Protein 4K00 (pdb70)

B-factor: mean 28.39, std 11.05, range [13.43, 82.49]

Organism: Synechocystis sp. (strain ATCC 27184 / PCC 6803 / Kazusa) (NCBI:txid1111708)

Solvent-accessible surface area: 13313 Å² total; per-residue (Å²): 15,95,52,76,39,104,21,68,2,130,138,92,4,25,50,72,51,45,36,7,45,15,6,45,5,0,39,0,0,18,32,0,2,71,31,3,4,76,56,55,169,25,36,46,104,94,28,60,81,106,36,81,79,23,20,36,16,39,44,0,21,0,30,28,103,18,33,0,90,69,48,35,87,0,44,0,60,4,64,5,70,63,48,36,63,46,74,0,16,0,57,3,94,0,14,29,22,146,80,75,90,68,0,0,137,4,70,0,33,2,10,0,11,22,56,125,104,103,149,141,10,96,5,31,139,81,9,55,92,8,10,73,29,165,133,113,186,104,46,66,42,138,24,80,2,123,135,96,4,25,50,65,55,43,35,8,42,14,6,45,5,0,38,0,0,16,33,0,2,72,36,5,2,75,61,60,169,27,38,39,111,94,31,64,85,100,34,84,94,22,18,33,19,26,26,0,20,3,58,28,101,20,32,0,93,67,39,37,145,2,43,0,40,0,16,1,46,62,64,53,56,58,80,0,13,0,39,5,72,0,14,23,39,129,80,74,87,51,0,0,117,8,59,0,33,1,13,2,11,22,51,124,107,103,148,153,10,89,3,45,107,77,7,43,67,3,8,99,99,20,118,64,158

Radius of gyration: 19.43 Å; Cα contacts (8 Å, |Δi|>4): 587; chains: 2; bounding box: 46×53×42 Å

CATH classification: 3.10.129.10

Structure (mmCIF, N/CA/C/O backbone):
data_4K00
#
_entry.id   4K00
#
_cell.length_a   54.496
_cell.length_b   54.496
_cell.length_c   191.093
_cell.angle_alpha   90.00
_cell.angle_beta   90.00
_cell.angle_gamma   90.00
#
_symmetry.space_group_name_H-M   'P 41 21 2'
#
loop_
_entity.id
_entity.type
_entity.pdbx_description
1 polymer '1,4-dihydroxy-2-naphthoyl-CoA hydrolase'
2 non-polymer 1,2-ETHANEDIOL
3 water water
#
loop_
_atom_site.group_PDB
_atom_site.id
_atom_site.type_symbol
_atom_site.label_atom_id
_atom_site.label_alt_id
_atom_site.label_comp_id
_atom_site.label_asym_id
_atom_site.label_entity_id
_atom_site.label_seq_id
_atom_site.pdbx_PDB_ins_code
_atom_site.Cartn_x
_atom_site.Cartn_y
_atom_site.Cartn_z
_atom_site.occupancy
_atom_site.B_iso_or_equiv
_atom_site.auth_seq_id
_atom_site.auth_comp_id
_atom_site.auth_asym_id
_atom_site.auth_atom_id
_atom_site.pdbx_PDB_model_num
ATOM 1 N N . GLY A 1 5 ? 20.292 -41.739 27.085 1.00 31.62 2 GLY A N 1
ATOM 2 C CA . GLY A 1 5 ? 21.323 -42.082 26.065 1.00 32.26 2 GLY A CA 1
ATOM 3 C C . GLY A 1 5 ? 22.323 -40.956 25.872 1.00 35.94 2 GLY A C 1
ATOM 4 O O . GLY A 1 5 ? 21.984 -39.774 25.981 1.00 28.68 2 GLY A O 1
ATOM 5 N N . THR A 1 6 ? 23.567 -41.325 25.589 1.00 33.37 3 THR A N 1
ATOM 6 C CA . THR A 1 6 ? 24.574 -40.348 25.180 1.00 32.47 3 THR A CA 1
ATOM 7 C C . THR A 1 6 ? 25.441 -40.936 24.080 1.00 33.68 3 THR A C 1
ATOM 8 O O . THR A 1 6 ? 25.539 -42.152 23.933 1.00 32.32 3 THR A O 1
ATOM 12 N N . PHE A 1 7 ? 26.072 -40.062 23.307 1.00 27.92 4 PHE A N 1
ATOM 13 C CA . PHE A 1 7 ? 26.918 -40.495 22.223 1.00 25.99 4 PHE A CA 1
ATOM 14 C C . PHE A 1 7 ? 27.890 -39.391 21.826 1.00 23.19 4 PHE A C 1
ATOM 15 O O . PHE A 1 7 ? 27.550 -38.216 21.866 1.00 21.24 4 PHE A O 1
ATOM 23 N N . THR A 1 8 ? 29.101 -39.773 21.441 1.00 24.92 5 THR A N 1
ATOM 24 C CA . THR A 1 8 ? 30.020 -38.832 20.808 1.00 24.89 5 THR A CA 1
ATOM 25 C C . THR A 1 8 ? 30.316 -39.257 19.382 1.00 21.90 5 THR A C 1
ATOM 26 O O . THR A 1 8 ? 30.832 -40.341 19.152 1.00 19.92 5 THR A O 1
ATOM 30 N N . TYR A 1 9 ? 29.983 -38.381 18.447 1.00 20.76 6 TYR A N 1
ATOM 31 C CA . TYR A 1 9 ? 30.135 -38.643 17.025 1.00 20.32 6 TYR A CA 1
ATOM 32 C C . TYR A 1 9 ? 31.250 -37.782 16.468 1.00 21.55 6 TYR A C 1
ATOM 33 O O . TYR A 1 9 ? 31.236 -36.549 16.596 1.00 19.05 6 TYR A O 1
ATOM 42 N N . GLU A 1 10 ? 32.237 -38.440 15.875 1.00 21.42 7 GLU A N 1
ATOM 43 C CA . GLU A 1 10 ? 33.358 -37.741 15.289 1.00 22.07 7 GLU A CA 1
ATOM 44 C C . GLU A 1 10 ? 33.087 -37.462 13.803 1.00 23.29 7 GLU A C 1
ATOM 45 O O . GLU A 1 10 ? 32.661 -38.345 13.056 1.00 20.73 7 GLU A O 1
ATOM 51 N N . ARG A 1 11 ? 33.327 -36.230 13.384 1.00 18.98 8 ARG A N 1
ATOM 52 C CA . ARG A 1 11 ? 32.943 -35.799 12.035 1.00 18.35 8 ARG A CA 1
ATOM 53 C C . ARG A 1 11 ? 34.010 -34.876 11.455 1.00 20.44 8 ARG A C 1
ATOM 54 O O . ARG A 1 11 ? 34.279 -33.799 11.990 1.00 21.74 8 ARG A O 1
ATOM 62 N N . GLN A 1 12 ? 34.611 -35.325 10.360 1.00 21.81 9 GLN A N 1
ATOM 63 C CA . GLN A 1 12 ? 35.451 -34.490 9.509 1.00 24.44 9 GLN A CA 1
ATOM 64 C C . GLN A 1 12 ? 34.627 -33.539 8.650 1.00 22.04 9 GLN A C 1
ATOM 65 O O . GLN A 1 12 ? 33.600 -33.928 8.087 1.00 20.76 9 GLN A O 1
ATOM 71 N N . VAL A 1 13 ? 35.081 -32.290 8.538 1.00 18.84 10 VAL A N 1
ATOM 72 C CA . VAL A 1 13 ? 34.450 -31.335 7.650 1.00 19.00 10 VAL A CA 1
ATOM 73 C C . VAL A 1 13 ? 34.974 -31.556 6.235 1.00 20.23 10 VAL A C 1
ATOM 74 O O . VAL A 1 13 ? 36.182 -31.532 5.996 1.00 20.77 10 VAL A O 1
ATOM 78 N N . TYR A 1 14 ? 34.064 -31.811 5.300 1.00 21.14 11 TYR A N 1
ATOM 79 C CA . TYR A 1 14 ? 34.457 -32.034 3.907 1.00 19.26 11 TYR A CA 1
ATOM 80 C C . TYR A 1 14 ? 34.191 -30.781 3.110 1.00 16.91 11 TYR A C 1
ATOM 81 O O . TYR A 1 14 ? 33.487 -29.897 3.573 1.00 18.01 11 TYR A O 1
ATOM 90 N N . LEU A 1 15 ? 34.747 -30.708 1.903 1.00 17.92 12 LEU A N 1
ATOM 91 C CA . LEU A 1 15 ? 34.593 -29.512 1.090 1.00 18.94 12 LEU A CA 1
ATOM 92 C C . LEU A 1 15 ? 33.107 -29.180 0.923 1.00 17.81 12 LEU A C 1
ATOM 93 O O . LEU A 1 15 ? 32.701 -28.017 1.045 1.00 17.56 12 LEU A O 1
ATOM 98 N N . ALA A 1 16 ? 32.301 -30.205 0.679 1.00 18.31 13 ALA A N 1
ATOM 99 C CA . ALA A 1 16 ? 30.861 -30.010 0.434 1.00 19.56 13 ALA A CA 1
ATOM 100 C C . ALA A 1 16 ? 30.134 -29.373 1.621 1.00 18.69 13 ALA A C 1
ATOM 101 O O . ALA A 1 16 ? 29.079 -28.768 1.440 1.00 22.35 13 ALA A O 1
ATOM 103 N N . ASP A 1 17 ? 30.669 -29.531 2.834 1.00 17.87 14 ASP A N 1
ATOM 104 C CA . ASP A 1 17 ? 30.047 -28.961 4.027 1.00 17.84 14 ASP A CA 1
ATOM 105 C C . ASP A 1 17 ? 30.204 -27.444 4.080 1.00 17.08 14 ASP A C 1
ATOM 106 O O . ASP A 1 17 ? 29.487 -26.752 4.830 1.00 16.76 14 ASP A O 1
ATOM 111 N N . THR A 1 18 ? 31.147 -26.930 3.302 1.00 16.28 15 THR A N 1
ATOM 112 C CA . THR A 1 18 ? 31.488 -25.514 3.367 1.00 17.29 15 THR A CA 1
ATOM 113 C C . THR A 1 18 ? 30.783 -24.712 2.277 1.00 18.53 15 THR A C 1
ATOM 114 O O . THR A 1 18 ? 30.255 -25.277 1.337 1.00 18.08 15 THR A O 1
ATOM 118 N N . ASP A 1 19 ? 30.791 -23.390 2.410 1.00 17.35 16 ASP A N 1
ATOM 119 C CA . ASP A 1 19 ? 30.164 -22.524 1.428 1.00 18.65 16 ASP A CA 1
ATOM 120 C C . ASP A 1 19 ? 31.106 -21.421 0.968 1.00 18.38 16 ASP A C 1
ATOM 121 O O . ASP A 1 19 ? 32.257 -21.346 1.410 1.00 20.18 16 ASP A O 1
ATOM 126 N N . GLY A 1 20 ? 30.605 -20.556 0.092 1.00 19.85 17 GLY A N 1
ATOM 127 C CA . GLY A 1 20 ? 31.430 -19.557 -0.568 1.00 22.53 17 GLY A CA 1
ATOM 128 C C . GLY A 1 20 ? 31.958 -18.483 0.359 1.00 23.21 17 GLY A C 1
ATOM 129 O O . GLY A 1 20 ? 32.765 -17.653 -0.044 1.00 25.97 17 GLY A O 1
ATOM 130 N N . ALA A 1 21 ? 31.529 -18.499 1.608 1.00 21.69 18 ALA A N 1
ATOM 131 C CA . ALA A 1 21 ? 32.066 -17.554 2.582 1.0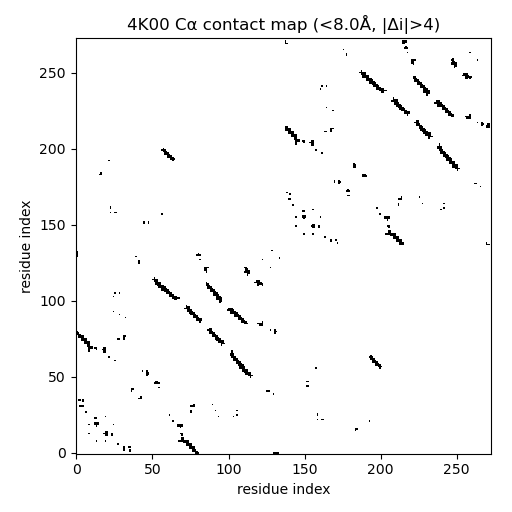0 23.72 18 ALA A CA 1
ATOM 132 C C . ALA A 1 21 ? 33.320 -18.132 3.218 1.00 25.16 18 ALA A C 1
ATOM 133 O O . ALA A 1 21 ? 33.999 -17.459 3.998 1.00 26.90 18 ALA A O 1
ATOM 135 N N . GLY A 1 22 ? 33.609 -19.386 2.894 1.00 23.22 19 GLY A N 1
ATOM 136 C CA . GLY A 1 22 ? 34.820 -20.047 3.361 1.00 23.49 19 GLY A CA 1
ATOM 137 C C . GLY A 1 22 ? 34.642 -20.864 4.639 1.00 23.61 19 GLY A C 1
ATOM 138 O O . GLY A 1 22 ? 35.622 -21.347 5.197 1.00 22.61 19 GLY A O 1
ATOM 139 N N . VAL A 1 23 ? 33.402 -21.025 5.096 1.00 20.04 20 VAL A N 1
ATOM 140 C CA . VAL A 1 23 ? 33.117 -21.706 6.366 1.00 21.77 20 VAL A CA 1
ATOM 141 C C . VAL A 1 23 ? 32.014 -22.758 6.185 1.00 22.57 20 VAL A C 1
ATOM 142 O O . VAL A 1 23 ? 31.369 -22.820 5.136 1.00 20.24 20 VAL A O 1
ATOM 146 N N . VAL A 1 24 ? 31.804 -23.584 7.203 1.00 20.39 21 VAL A N 1
ATOM 147 C CA . VAL A 1 24 ? 30.701 -24.561 7.178 1.00 20.98 21 VAL A CA 1
ATOM 148 C C . VAL A 1 24 ? 29.347 -23.844 7.091 1.00 16.91 21 VAL A C 1
ATOM 149 O O . VAL A 1 24 ? 29.060 -22.934 7.866 1.00 17.29 21 VAL A O 1
ATOM 153 N N . TYR A 1 25 ? 28.547 -24.239 6.103 1.00 16.03 22 TYR A N 1
ATOM 154 C CA . TYR A 1 25 ? 27.193 -23.712 5.894 1.00 17.70 22 TYR A CA 1
ATOM 155 C C . TYR A 1 25 ? 26.282 -24.115 7.054 1.00 17.50 22 TYR A C 1
ATOM 156 O O . TYR A 1 25 ? 26.363 -25.242 7.549 1.00 17.98 22 TYR A O 1
ATOM 165 N N . PHE A 1 26 ? 25.417 -23.193 7.479 1.00 19.18 23 PHE A N 1
ATOM 166 C CA . PHE A 1 26 ? 24.693 -23.345 8.740 1.00 20.14 23 PHE A CA 1
ATOM 167 C C . PHE A 1 26 ? 23.972 -24.690 8.789 1.00 16.58 23 PHE A C 1
ATOM 168 O O . PHE A 1 26 ? 23.998 -25.380 9.796 1.00 16.50 23 PHE A O 1
ATOM 176 N N . ASN A 1 27 ? 23.361 -25.064 7.671 1.00 16.00 24 ASN A N 1
ATOM 177 C CA . ASN A 1 27 ? 22.475 -26.218 7.593 1.00 18.15 24 ASN A CA 1
ATOM 178 C C . ASN A 1 27 ? 23.250 -27.518 7.685 1.00 19.03 24 ASN A C 1
ATOM 179 O O . ASN A 1 27 ? 22.706 -28.555 8.073 1.00 18.87 24 ASN A O 1
ATOM 184 N N . GLN A 1 28 ? 24.523 -27.467 7.306 1.00 17.01 25 GLN A N 1
ATOM 185 C CA . GLN A 1 28 ? 25.385 -28.646 7.410 1.00 16.80 25 GLN A CA 1
ATOM 186 C C . GLN A 1 28 ? 25.697 -29.040 8.862 1.00 16.00 25 GLN A C 1
ATOM 187 O O . GLN A 1 28 ? 25.831 -30.224 9.154 1.00 15.51 25 GLN A O 1
ATOM 193 N N . PHE A 1 29 ? 25.776 -28.077 9.776 1.00 17.42 26 PHE A N 1
ATOM 194 C CA . PHE A 1 29 ? 25.877 -28.406 11.190 1.00 17.47 26 PHE A CA 1
ATOM 195 C C . PHE A 1 29 ? 24.666 -29.222 11.660 1.00 18.01 26 PHE A C 1
ATOM 196 O O . PHE A 1 29 ? 24.814 -30.175 12.436 1.00 19.10 26 PHE A O 1
ATOM 204 N N . LEU A 1 30 ? 23.468 -28.838 11.218 1.00 17.99 27 LEU A N 1
ATOM 205 C CA . LEU A 1 30 ? 22.261 -29.589 11.554 1.00 18.55 27 LEU A CA 1
ATOM 206 C C . LEU A 1 30 ? 22.285 -30.982 10.957 1.00 14.80 27 LEU A C 1
ATOM 207 O O . LEU A 1 30 ? 21.819 -31.932 11.594 1.00 15.72 27 LEU A O 1
ATOM 212 N N . GLN A 1 31 ? 22.812 -31.108 9.733 1.00 14.59 28 GLN A N 1
ATOM 213 C CA . GLN A 1 31 ? 23.009 -32.421 9.105 1.00 15.89 28 GLN A CA 1
ATOM 214 C C . GLN A 1 31 ? 23.915 -33.289 9.994 1.00 15.85 28 GLN A C 1
ATOM 215 O O . GLN A 1 31 ? 23.639 -34.472 10.209 1.00 15.13 28 GLN A O 1
ATOM 221 N N . MET A 1 32 ? 24.986 -32.699 10.521 1.00 14.79 29 MET A N 1
ATOM 222 C CA . MET A 1 32 ? 25.936 -33.447 11.347 1.00 16.06 29 MET A CA 1
ATOM 223 C C . MET A 1 32 ? 25.266 -33.920 12.635 1.00 15.25 29 MET A C 1
ATOM 224 O O . MET A 1 32 ? 25.576 -34.997 13.148 1.00 14.78 29 MET A O 1
ATOM 229 N N . CYS A 1 33 ? 24.343 -33.117 13.142 1.00 16.32 30 CYS A N 1
ATOM 230 C CA . CYS A 1 33 ? 23.532 -33.516 14.307 1.00 17.53 30 CYS A CA 1
ATOM 231 C C . CYS A 1 33 ? 22.691 -34.752 14.007 1.00 15.11 30 CYS A C 1
ATOM 232 O O . CYS A 1 33 ? 22.690 -35.708 14.774 1.00 19.85 30 CYS A O 1
ATOM 235 N N . HIS A 1 34 ? 21.987 -34.748 12.882 1.00 15.58 31 HIS A N 1
ATOM 236 C CA . HIS A 1 34 ? 21.171 -35.895 12.518 1.00 17.18 31 HIS A CA 1
ATOM 237 C C . HIS A 1 34 ? 22.044 -37.137 12.318 1.00 16.21 31 HIS A C 1
ATOM 238 O O . HIS A 1 34 ? 21.663 -38.234 12.713 1.00 15.71 31 HIS A O 1
ATOM 245 N N . GLU A 1 35 ? 23.226 -36.957 11.731 1.00 18.74 32 GLU A N 1
ATOM 246 C CA . GLU A 1 35 ? 24.191 -38.055 11.597 1.00 17.22 32 GLU A CA 1
ATOM 247 C C . GLU A 1 35 ? 24.600 -38.640 12.953 1.00 17.13 32 GLU A C 1
ATOM 248 O O . GLU A 1 35 ? 24.717 -39.858 13.099 1.00 14.99 32 GLU A O 1
ATOM 254 N N . ALA A 1 36 ? 24.822 -37.773 13.935 1.00 16.16 33 ALA A N 1
ATOM 255 C CA . ALA A 1 36 ? 25.168 -38.229 15.286 1.00 17.79 33 ALA A CA 1
ATOM 256 C C . ALA A 1 36 ? 24.050 -39.078 15.845 1.00 16.70 33 ALA A C 1
ATOM 257 O O . ALA A 1 36 ? 24.280 -40.145 16.420 1.00 19.48 33 ALA A O 1
ATOM 259 N N . TYR A 1 37 ? 22.828 -38.593 15.656 1.00 20.17 34 TYR A N 1
ATOM 260 C CA . TYR A 1 37 ? 21.627 -39.325 16.021 1.00 17.75 34 TYR A CA 1
ATOM 261 C C . TYR A 1 37 ? 21.620 -40.692 15.324 1.00 16.47 34 TYR A C 1
ATOM 262 O O . TYR A 1 37 ? 21.431 -41.720 15.968 1.00 16.23 34 TYR A O 1
ATOM 271 N N . GLU A 1 38 ? 21.878 -40.701 14.021 1.00 17.82 35 GLU A N 1
ATOM 272 C CA . GLU A 1 38 ? 21.896 -41.940 13.262 1.00 16.73 35 GLU A CA 1
ATOM 273 C C . GLU A 1 38 ? 23.008 -42.879 13.690 1.00 17.25 35 GLU A C 1
ATOM 274 O O . GLU A 1 38 ? 22.823 -44.093 13.680 1.00 16.87 35 GLU A O 1
ATOM 280 N N . SER A 1 39 ? 24.164 -42.324 14.061 1.00 16.52 36 SER A N 1
ATOM 281 C CA . SER A 1 39 ? 25.283 -43.147 14.491 1.00 19.72 36 SER A CA 1
ATOM 282 C C . SER A 1 39 ? 24.974 -43.750 15.859 1.00 18.48 36 SER A C 1
ATOM 283 O O . SER A 1 39 ? 25.315 -44.902 16.142 1.00 20.15 36 SER A O 1
ATOM 286 N N . TRP A 1 40 ? 24.306 -42.981 16.702 1.00 18.73 37 TRP A N 1
ATOM 287 C CA . TRP A 1 40 ? 23.895 -43.497 17.989 1.00 20.56 37 TRP A CA 1
ATOM 288 C C . TRP A 1 40 ? 22.911 -44.663 17.792 1.00 20.42 37 TRP A C 1
ATOM 289 O O . TRP A 1 40 ? 23.058 -45.717 18.404 1.00 20.39 37 TRP A O 1
ATOM 300 N N . LEU A 1 41 ? 21.924 -44.470 16.920 1.00 22.30 38 LEU A N 1
ATOM 301 C CA . LEU A 1 41 ? 20.976 -45.541 16.575 1.00 21.64 38 LEU A CA 1
ATOM 302 C C . LEU A 1 41 ? 21.696 -46.813 16.153 1.00 20.82 38 LEU A C 1
ATOM 303 O O . LEU A 1 41 ? 21.361 -47.906 16.607 1.00 21.56 38 LEU A O 1
ATOM 308 N N A SER A 1 42 ? 22.675 -46.657 15.267 0.50 22.97 39 SER A N 1
ATOM 309 N N B SER A 1 42 ? 22.674 -46.667 15.264 0.50 22.99 39 SER A N 1
ATOM 310 C CA A SER A 1 42 ? 23.468 -47.777 14.766 0.50 23.47 39 SER A CA 1
ATOM 311 C CA B SER A 1 42 ? 23.448 -47.808 14.772 0.50 23.41 39 SER A CA 1
ATOM 312 C C A SER A 1 42 ? 24.234 -48.473 15.891 0.50 24.82 39 SER A C 1
ATOM 313 C C B SER A 1 42 ? 24.232 -48.482 15.898 0.50 24.78 39 SER A C 1
ATOM 314 O O A SER A 1 42 ? 24.284 -49.702 15.955 0.50 22.60 39 SER A O 1
ATOM 315 O O B SER A 1 42 ? 24.293 -49.710 15.970 0.50 22.51 39 SER A O 1
ATOM 320 N N . SER A 1 43 ? 24.829 -47.682 16.779 1.00 25.08 40 SER A N 1
ATOM 321 C CA . SER A 1 43 ? 25.538 -48.225 17.937 1.00 25.61 40 SER A CA 1
ATOM 322 C C . SER A 1 43 ? 24.594 -48.999 18.849 1.00 24.56 40 SER A C 1
ATOM 323 O O . SER A 1 43 ? 25.000 -49.953 19.514 1.00 27.82 40 SER A O 1
ATOM 326 N N . GLU A 1 44 ? 23.333 -48.592 18.884 1.00 22.61 41 GLU A N 1
ATOM 327 C CA . GLU A 1 44 ? 22.347 -49.311 19.673 1.00 25.18 41 GLU A CA 1
ATOM 328 C C . GLU A 1 44 ? 21.616 -50.381 18.851 1.00 26.93 41 GLU A C 1
ATOM 329 O O . GLU A 1 44 ? 20.619 -50.916 19.304 1.00 23.90 41 GLU A O 1
ATOM 335 N N . HIS A 1 45 ? 22.106 -50.665 17.645 1.00 28.32 42 HIS A N 1
ATOM 336 C CA . HIS A 1 45 ? 21.478 -51.638 16.739 1.00 32.32 42 HIS A CA 1
ATOM 337 C C . HIS A 1 45 ? 20.008 -51.339 16.459 1.00 31.11 42 HIS A C 1
ATOM 338 O O . HIS A 1 45 ? 19.190 -52.251 16.357 1.00 30.20 42 HIS A O 1
ATOM 345 N N . LEU A 1 46 ? 19.686 -50.062 16.337 1.00 26.51 43 LEU A N 1
ATOM 346 C CA . LEU A 1 46 ? 18.374 -49.629 15.863 1.00 27.75 43 LEU A CA 1
ATOM 347 C C . LEU A 1 46 ? 18.493 -49.083 14.453 1.00 28.85 43 LEU A C 1
ATOM 348 O O . LEU A 1 46 ? 19.581 -48.745 14.011 1.00 29.28 43 LEU A O 1
ATOM 353 N N . SER A 1 47 ? 17.373 -48.991 13.749 1.00 31.07 44 SER A N 1
ATOM 354 C CA . SER A 1 47 ? 17.399 -48.763 12.303 1.00 32.24 44 SER A CA 1
ATOM 355 C C . SER A 1 47 ? 16.197 -47.924 11.907 1.00 24.32 44 SER A C 1
ATOM 356 O O . SER A 1 47 ? 15.051 -48.342 12.089 1.00 27.17 44 SER A O 1
ATOM 359 N N . LEU A 1 48 ? 16.466 -46.746 11.359 1.00 24.53 45 LEU A N 1
ATOM 360 C CA . LEU A 1 48 ? 15.439 -45.933 10.726 1.00 24.43 45 LEU A CA 1
ATOM 361 C C . LEU A 1 48 ? 14.835 -46.655 9.545 1.00 23.83 45 LEU A C 1
ATOM 362 O O . LEU A 1 48 ? 13.621 -46.603 9.333 1.00 23.68 45 LEU A O 1
ATOM 367 N N . GLN A 1 49 ? 15.684 -47.338 8.782 1.00 24.64 46 GLN A N 1
ATOM 368 C CA . GLN A 1 49 ? 15.242 -48.040 7.600 1.00 24.36 46 GLN A CA 1
ATOM 369 C C . GLN A 1 49 ? 14.214 -49.114 7.918 1.00 23.68 46 GLN A C 1
ATOM 370 O O . GLN A 1 49 ? 13.273 -49.313 7.159 1.00 25.65 46 GLN A O 1
ATOM 376 N N . ASN A 1 50 ? 14.409 -49.836 9.020 1.00 24.11 47 ASN A N 1
ATOM 377 C CA . ASN A 1 50 ? 13.468 -50.891 9.388 1.00 25.52 47 ASN A CA 1
ATOM 378 C C . ASN A 1 50 ? 12.087 -50.305 9.677 1.00 24.67 47 ASN A C 1
ATOM 379 O O . ASN A 1 50 ? 11.057 -50.881 9.303 1.00 27.21 47 ASN A O 1
ATOM 384 N N . ILE A 1 51 ? 12.062 -49.155 10.335 1.00 25.19 48 ILE A N 1
ATOM 385 C CA . ILE A 1 51 ? 10.806 -48.462 10.585 1.00 27.50 48 ILE A CA 1
ATOM 386 C C . ILE A 1 51 ? 10.117 -48.150 9.260 1.00 27.39 48 ILE A C 1
ATOM 387 O O . ILE A 1 51 ? 8.937 -48.440 9.085 1.00 27.27 48 ILE A O 1
ATOM 392 N N . ILE A 1 52 ? 10.865 -47.568 8.330 1.00 27.44 49 ILE A N 1
ATOM 393 C CA . ILE A 1 52 ? 10.319 -47.157 7.038 1.00 31.45 49 ILE A CA 1
ATOM 394 C C . ILE A 1 52 ? 9.813 -48.362 6.258 1.00 32.42 49 ILE A C 1
ATOM 395 O O . ILE A 1 52 ? 8.704 -48.358 5.723 1.00 33.52 49 ILE A O 1
ATOM 400 N N . SER A 1 53 ? 10.638 -49.403 6.208 1.00 32.56 50 SER A N 1
ATOM 401 C CA . SER A 1 53 ? 10.347 -50.571 5.396 1.00 33.06 50 SER A CA 1
ATOM 402 C C . SER A 1 53 ? 9.065 -51.250 5.851 1.00 36.00 50 SER A C 1
ATOM 403 O O . SER A 1 53 ? 8.278 -51.722 5.030 1.00 39.94 50 SER A O 1
ATOM 406 N N . VAL A 1 54 ? 8.851 -51.307 7.161 1.00 34.20 51 VAL A N 1
ATOM 407 C CA . VAL A 1 54 ? 7.695 -52.027 7.688 1.00 35.89 51 VAL A CA 1
ATOM 408 C C . VAL A 1 54 ? 6.441 -51.182 7.477 1.00 34.93 51 VAL A C 1
ATOM 409 O O . VAL A 1 54 ? 5.376 -51.716 7.210 1.00 35.61 51 VAL A O 1
ATOM 413 N N . GLY A 1 55 ? 6.586 -49.862 7.595 1.00 35.71 52 GLY A N 1
ATOM 414 C CA . GLY A 1 55 ? 5.552 -48.922 7.155 1.00 36.28 52 GLY A CA 1
ATOM 415 C C . GLY A 1 55 ? 4.354 -48.822 8.090 1.00 36.90 52 GLY A C 1
ATOM 416 O O . GLY A 1 55 ? 3.332 -48.234 7.734 1.00 37.08 52 GLY A O 1
ATOM 417 N N . ASP A 1 56 ? 4.469 -49.394 9.285 1.00 38.21 53 ASP A N 1
ATOM 418 C CA . ASP A 1 56 ? 3.402 -49.293 10.287 1.00 38.80 53 ASP A CA 1
ATOM 419 C C . ASP A 1 56 ? 3.512 -47.978 11.056 1.00 34.21 53 ASP A C 1
ATOM 420 O O . ASP A 1 56 ? 2.504 -47.443 11.533 1.00 29.66 53 ASP A O 1
ATOM 425 N N . PHE A 1 57 ? 4.745 -47.489 11.205 1.00 30.06 54 PHE A N 1
ATOM 426 C CA . PHE A 1 57 ? 5.010 -46.265 11.943 1.00 30.77 54 PHE A CA 1
ATOM 427 C C . PHE A 1 57 ? 5.940 -45.338 11.184 1.00 28.11 54 PHE A C 1
ATOM 428 O O . PHE A 1 57 ? 6.670 -45.748 10.280 1.00 27.43 54 PHE A O 1
ATOM 436 N N . ALA A 1 58 ? 5.917 -44.075 11.568 1.00 25.72 55 ALA A N 1
ATOM 437 C CA . ALA A 1 58 ? 6.955 -43.166 11.170 1.00 24.31 55 ALA A CA 1
ATOM 438 C C . ALA A 1 58 ? 7.581 -42.529 12.403 1.00 21.70 55 ALA A C 1
ATOM 439 O O . ALA A 1 58 ? 6.971 -42.492 13.471 1.00 21.64 55 ALA A O 1
ATOM 441 N N . LEU A 1 59 ? 8.808 -42.050 12.251 1.00 20.48 56 LEU A N 1
ATOM 442 C CA . LEU A 1 59 ? 9.475 -41.296 13.308 1.00 23.51 56 LEU A CA 1
ATOM 443 C C . LEU A 1 59 ? 9.949 -39.955 12.792 1.00 22.23 56 LEU A C 1
ATOM 444 O O . LEU A 1 59 ? 11.149 -39.699 12.729 1.00 24.04 56 LEU A O 1
ATOM 449 N N . PRO A 1 60 ? 9.004 -39.098 12.417 1.00 21.77 57 PRO A N 1
ATOM 450 C CA . PRO A 1 60 ? 9.356 -37.781 11.914 1.00 23.06 57 PRO A CA 1
ATOM 451 C C . PRO A 1 60 ? 9.998 -36.912 12.985 1.00 23.76 57 PRO A C 1
ATOM 452 O O . PRO A 1 60 ? 9.660 -36.998 14.168 1.00 20.90 57 PRO A O 1
ATOM 456 N N . LEU A 1 61 ? 10.922 -36.082 12.536 1.00 24.97 58 LEU A N 1
ATOM 457 C CA . LEU A 1 61 ? 11.442 -35.000 13.322 1.00 27.10 58 LEU A CA 1
ATOM 458 C C . LEU A 1 61 ? 10.382 -33.900 13.271 1.00 26.96 58 LEU A C 1
ATOM 459 O O . LEU A 1 61 ? 9.909 -33.542 12.196 1.00 35.94 58 LEU A O 1
ATOM 464 N N . VAL A 1 62 ? 9.953 -33.414 14.433 1.00 23.98 59 VAL A N 1
ATOM 465 C CA . VAL A 1 62 ? 8.886 -32.412 14.500 1.00 24.93 59 VAL A CA 1
ATOM 466 C C . VAL A 1 62 ? 9.367 -31.013 14.910 1.00 20.15 59 VAL A C 1
ATOM 467 O O . VAL A 1 62 ? 8.626 -30.031 14.799 1.00 21.68 59 VAL A O 1
ATOM 471 N N . HIS A 1 63 ? 10.598 -30.930 15.385 1.00 18.36 60 HIS A N 1
ATOM 472 C CA . HIS A 1 63 ? 11.192 -29.656 15.760 1.00 18.20 60 HIS A CA 1
ATOM 473 C C . HIS A 1 63 ? 12.708 -29.772 15.649 1.00 17.62 60 HIS A C 1
ATOM 474 O O . HIS A 1 63 ? 13.301 -30.801 15.976 1.00 18.29 60 HIS A O 1
ATOM 481 N N . ALA A 1 64 ? 13.326 -28.696 15.187 1.00 16.77 61 ALA A N 1
ATOM 482 C CA . ALA A 1 64 ? 14.771 -28.565 15.218 1.00 16.61 61 ALA A CA 1
ATOM 483 C C . ALA A 1 64 ? 15.131 -27.140 15.574 1.00 15.97 61 ALA A C 1
ATOM 484 O O . ALA A 1 64 ? 14.415 -26.191 15.205 1.00 18.05 61 ALA A O 1
ATOM 486 N N A SER A 1 65 ? 16.226 -26.980 16.309 0.50 18.32 62 SER A N 1
ATOM 487 N N B SER A 1 65 ? 16.257 -26.984 16.275 0.50 16.47 62 SER A N 1
ATOM 488 C CA A SER A 1 65 ? 16.800 -25.661 16.508 0.50 19.55 62 SER A CA 1
ATOM 489 C CA B SER A 1 65 ? 16.764 -25.662 16.650 0.50 16.50 62 SER A CA 1
ATOM 490 C C A SER A 1 65 ? 18.303 -25.761 16.648 0.50 19.54 62 SER A C 1
ATOM 491 C C B SER A 1 65 ? 18.287 -25.709 16.794 0.50 17.81 62 SER A C 1
ATOM 492 O O A SER A 1 65 ? 18.836 -26.805 17.029 0.50 17.90 62 SER A O 1
ATOM 493 O O B SER A 1 65 ? 18.823 -26.689 17.312 0.50 16.84 62 SER A O 1
ATOM 498 N N . ILE A 1 66 ? 18.978 -24.664 16.332 1.00 17.75 63 ILE A N 1
ATOM 499 C CA . ILE A 1 66 ? 20.434 -24.611 16.411 1.00 19.10 63 ILE A CA 1
ATOM 500 C C . ILE A 1 66 ? 20.898 -23.172 16.579 1.00 19.46 63 ILE A C 1
ATOM 501 O O . ILE A 1 66 ? 20.359 -22.270 15.945 1.00 19.46 63 ILE A O 1
ATOM 506 N N . ASP A 1 67 ? 21.872 -22.960 17.473 1.00 20.20 64 ASP A N 1
ATOM 507 C CA . ASP A 1 67 ? 22.531 -21.665 17.615 1.00 21.91 64 ASP A CA 1
ATOM 508 C C . ASP A 1 67 ? 24.015 -21.783 17.279 1.00 21.24 64 ASP A C 1
ATOM 509 O O . ASP A 1 67 ? 24.667 -22.757 17.660 1.00 22.51 64 ASP A O 1
ATOM 514 N N . PHE A 1 68 ? 24.538 -20.788 16.573 1.00 19.46 65 PHE A N 1
ATOM 515 C CA . PHE A 1 68 ? 25.915 -20.820 16.096 1.00 21.27 65 PHE A CA 1
ATOM 516 C C . PHE A 1 68 ? 26.752 -19.809 16.864 1.00 24.53 65 PHE A C 1
ATOM 517 O O . PHE A 1 68 ? 26.364 -18.647 17.007 1.00 21.90 65 PHE A O 1
ATOM 525 N N . PHE A 1 69 ? 27.893 -20.274 17.376 1.00 22.43 66 PHE A N 1
ATOM 526 C CA . PHE A 1 69 ? 28.758 -19.464 18.206 1.00 23.71 66 PHE A CA 1
ATOM 527 C C . PHE A 1 69 ? 30.050 -19.109 17.462 1.00 24.37 66 PHE A C 1
ATOM 528 O O . PHE A 1 69 ? 30.603 -18.026 17.638 1.00 24.40 66 PHE A O 1
ATOM 536 N N . ALA A 1 70 ? 30.541 -20.029 16.639 1.00 19.92 67 ALA A N 1
ATOM 537 C CA . ALA A 1 70 ? 31.817 -19.835 15.961 1.00 21.33 67 ALA A CA 1
ATOM 538 C C . ALA A 1 70 ? 31.894 -20.748 14.740 1.00 21.63 67 ALA A C 1
ATOM 539 O O . ALA A 1 70 ? 31.283 -21.818 14.732 1.00 21.35 67 ALA A O 1
ATOM 541 N N . PRO A 1 71 ? 32.632 -20.325 13.700 1.00 21.71 68 PRO A N 1
ATOM 542 C CA . PRO A 1 71 ? 32.652 -21.061 12.430 1.00 20.63 68 PRO A CA 1
ATOM 543 C C . PRO A 1 71 ? 33.614 -22.234 12.443 1.00 22.37 68 PRO A C 1
ATOM 544 O O . PRO A 1 71 ? 34.491 -22.310 13.308 1.00 19.71 68 PRO A O 1
ATOM 548 N N . ALA A 1 72 ? 33.431 -23.151 11.500 1.00 20.16 69 ALA A N 1
ATOM 549 C CA . ALA A 1 72 ? 34.425 -24.167 11.200 1.00 19.03 69 ALA A CA 1
ATOM 550 C C . ALA A 1 72 ? 34.807 -24.113 9.727 1.00 19.64 69 ALA A C 1
ATOM 551 O O . ALA A 1 72 ? 34.135 -23.469 8.924 1.00 19.74 69 ALA A O 1
ATOM 553 N N . HIS A 1 73 ? 35.904 -24.778 9.385 1.00 19.20 70 HIS A N 1
ATOM 554 C CA . HIS A 1 73 ? 36.459 -24.734 8.039 1.00 21.06 70 HIS A CA 1
ATOM 555 C C . HIS A 1 73 ? 36.712 -26.145 7.526 1.00 18.85 70 HIS A C 1
ATOM 556 O O . HIS A 1 73 ? 36.756 -27.105 8.298 1.00 19.62 70 HIS A O 1
ATOM 563 N N . CYS A 1 74 ? 36.870 -26.247 6.207 1.00 20.28 71 CYS A N 1
ATOM 564 C CA . CYS A 1 74 ? 37.210 -27.489 5.526 1.00 19.67 71 CYS A CA 1
ATOM 565 C C . CYS A 1 74 ? 38.409 -28.172 6.152 1.00 20.70 71 CYS A C 1
ATOM 566 O O . CYS A 1 74 ? 39.455 -27.554 6.364 1.00 19.80 71 CYS A O 1
ATOM 569 N N . GLY A 1 75 ? 38.267 -29.460 6.436 1.00 20.61 72 GLY A N 1
ATOM 570 C CA . GLY A 1 75 ? 39.363 -30.211 7.013 1.00 22.50 72 GLY A CA 1
ATOM 571 C C . GLY A 1 75 ? 39.336 -30.277 8.529 1.00 23.43 72 GLY A C 1
ATOM 572 O O . GLY A 1 75 ? 40.050 -31.077 9.109 1.00 20.30 72 GLY A O 1
ATOM 573 N N . ASP A 1 76 ? 38.524 -29.445 9.180 1.00 21.91 73 ASP A N 1
ATOM 574 C CA . ASP A 1 76 ? 38.445 -29.483 10.643 1.00 20.85 73 ASP A CA 1
ATOM 575 C C . ASP A 1 76 ? 37.908 -30.837 11.079 1.00 24.34 73 ASP A C 1
ATOM 576 O O . ASP A 1 76 ? 37.095 -31.453 10.384 1.00 22.81 73 ASP A O 1
ATOM 581 N N . ARG A 1 77 ? 38.346 -31.292 12.243 1.00 23.80 74 ARG A N 1
ATOM 582 C CA . ARG A 1 77 ? 37.762 -32.469 12.858 1.00 24.15 74 ARG A CA 1
ATOM 583 C C . ARG A 1 77 ? 36.913 -32.044 14.050 1.00 23.87 74 ARG A C 1
ATOM 584 O O . ARG A 1 77 ? 37.397 -31.380 14.969 1.00 26.38 74 ARG A O 1
ATOM 592 N N . LEU A 1 78 ? 35.642 -32.415 14.012 1.00 19.18 75 LEU A N 1
ATOM 593 C CA . LEU A 1 78 ? 34.656 -31.935 14.980 1.00 19.45 75 LEU A CA 1
ATOM 594 C C . LEU A 1 78 ? 34.150 -33.100 15.824 1.00 21.72 75 LEU A C 1
ATOM 595 O O . LEU A 1 78 ? 34.202 -34.257 15.400 1.00 19.85 75 LEU A O 1
ATOM 600 N N . LEU A 1 79 ? 33.671 -32.787 17.023 1.00 20.56 76 LEU A N 1
ATOM 601 C CA . LEU A 1 79 ? 32.920 -33.735 17.838 1.00 20.76 76 LEU A CA 1
ATOM 602 C C . LEU A 1 79 ? 31.491 -33.232 17.975 1.00 19.75 76 LEU A C 1
ATOM 603 O O . LEU A 1 79 ? 31.260 -32.056 18.252 1.00 17.55 76 LEU A O 1
ATOM 608 N N . VAL A 1 80 ? 30.535 -34.123 17.754 1.00 17.99 77 VAL A N 1
ATOM 609 C CA . VAL A 1 80 ? 29.138 -33.839 18.063 1.00 16.75 77 VAL A CA 1
ATOM 610 C C . VAL A 1 80 ? 28.725 -34.682 19.246 1.00 19.08 77 VAL A C 1
ATOM 611 O O . VAL A 1 80 ? 28.662 -35.912 19.149 1.00 18.74 77 VAL A O 1
ATOM 615 N N . ASN A 1 81 ? 28.474 -34.021 20.370 1.00 18.69 78 ASN A N 1
ATOM 616 C CA . ASN A 1 81 ? 28.086 -34.712 21.576 1.00 19.95 78 ASN A CA 1
ATOM 617 C C . ASN A 1 81 ? 26.597 -34.651 21.757 1.00 20.42 78 ASN A C 1
ATOM 618 O O . ASN A 1 81 ? 26.008 -33.580 21.741 1.00 22.36 78 ASN A O 1
ATOM 623 N N . LEU A 1 82 ? 26.011 -35.825 21.934 1.00 20.45 79 LEU A N 1
ATOM 624 C CA . LEU A 1 82 ? 24.578 -36.006 21.856 1.00 20.05 79 LEU A CA 1
ATOM 625 C C . LEU A 1 82 ? 24.101 -36.557 23.196 1.00 19.29 79 LEU A C 1
ATOM 626 O O . LEU A 1 82 ? 24.699 -37.482 23.748 1.00 17.76 79 LEU A O 1
ATOM 631 N N . THR A 1 83 ? 23.026 -35.967 23.707 1.00 18.83 80 THR A N 1
ATOM 632 C CA . THR A 1 83 ? 22.226 -36.569 24.767 1.00 20.95 80 THR A CA 1
ATOM 633 C C . THR A 1 83 ? 20.778 -36.773 24.331 1.00 20.31 80 THR A C 1
ATOM 634 O O . THR A 1 83 ? 20.178 -35.879 23.721 1.00 19.52 80 THR A O 1
ATOM 638 N N . ILE A 1 84 ? 20.221 -37.956 24.617 1.00 22.35 81 ILE A N 1
ATOM 639 C CA . ILE A 1 84 ? 18.829 -38.258 24.255 1.00 22.67 81 ILE A CA 1
ATOM 640 C C . ILE A 1 84 ? 17.974 -38.493 25.490 1.00 22.52 81 ILE A C 1
ATOM 641 O O . ILE A 1 84 ? 18.378 -39.200 26.422 1.00 22.62 81 ILE A O 1
ATOM 646 N N . THR A 1 85 ? 16.780 -37.909 25.473 1.00 23.56 82 THR A N 1
ATOM 647 C CA . THR A 1 85 ? 15.867 -37.871 26.613 1.00 26.14 82 THR A CA 1
ATOM 648 C C . THR A 1 85 ? 14.480 -38.252 26.079 1.00 25.11 82 THR A C 1
ATOM 649 O O . THR A 1 85 ? 14.121 -37.871 24.964 1.00 25.15 82 THR A O 1
ATOM 653 N N . GLN A 1 86 ? 13.706 -39.003 26.849 1.00 24.88 83 GLN A N 1
ATOM 654 C CA . GLN A 1 86 ? 12.319 -39.259 26.486 1.00 24.32 83 GLN A CA 1
ATOM 655 C C . GLN A 1 86 ? 11.423 -38.206 27.115 1.00 24.03 83 GLN A C 1
ATOM 656 O O . GLN A 1 86 ? 11.371 -38.085 28.327 1.00 24.80 83 GLN A O 1
ATOM 662 N N . ALA A 1 87 ? 10.698 -37.464 26.289 1.00 21.31 84 ALA A N 1
ATOM 663 C CA . ALA A 1 87 ? 9.860 -36.373 26.790 1.00 21.80 84 ALA A CA 1
ATOM 664 C C . ALA A 1 87 ? 8.402 -36.811 27.053 1.00 23.20 84 ALA A C 1
ATOM 665 O O . ALA A 1 87 ? 7.698 -36.210 27.865 1.00 25.04 84 ALA A O 1
ATOM 667 N N . SER A 1 88 ? 7.959 -37.869 26.380 1.00 21.97 85 SER A N 1
ATOM 668 C CA . SER A 1 88 ? 6.590 -38.359 26.525 1.00 24.56 85 SER A CA 1
ATOM 669 C C . SER A 1 88 ? 6.537 -39.791 26.032 1.00 23.50 85 SER A C 1
ATOM 670 O O . SER A 1 88 ? 7.557 -40.339 25.641 1.00 23.71 85 SER A O 1
ATOM 673 N N . ALA A 1 89 ? 5.360 -40.402 26.061 1.00 24.57 86 ALA A N 1
ATOM 674 C CA . ALA A 1 89 ? 5.208 -41.766 25.567 1.00 25.46 86 ALA A CA 1
ATOM 675 C C . ALA A 1 89 ? 5.639 -41.827 24.105 1.00 24.03 86 ALA A C 1
ATOM 676 O O . ALA A 1 89 ? 6.095 -42.861 23.629 1.00 24.91 86 ALA A O 1
ATOM 678 N N . HIS A 1 90 ? 5.490 -40.718 23.393 1.00 24.13 87 HIS A N 1
ATOM 679 C CA . HIS A 1 90 ? 5.557 -40.756 21.943 1.00 25.82 87 HIS A CA 1
ATOM 680 C C . HIS A 1 90 ? 6.654 -39.857 21.389 1.00 23.47 87 HIS A C 1
ATOM 681 O O . HIS A 1 90 ? 6.845 -39.803 20.184 1.00 25.68 87 HIS A O 1
ATOM 688 N N . ARG A 1 91 ? 7.380 -39.168 22.267 1.00 22.67 88 ARG A N 1
ATOM 689 C CA . ARG A 1 91 ? 8.328 -38.135 21.854 1.00 22.76 88 ARG A CA 1
ATOM 690 C C . ARG A 1 91 ? 9.672 -38.295 22.578 1.00 21.96 88 ARG A C 1
ATOM 691 O O . ARG A 1 91 ? 9.718 -38.541 23.783 1.00 19.93 88 ARG A O 1
ATOM 699 N N . PHE A 1 92 ? 10.757 -38.131 21.840 1.00 20.73 89 PHE A N 1
ATOM 700 C CA . PHE A 1 92 ? 12.061 -37.966 22.454 1.00 20.73 89 PHE A CA 1
ATOM 701 C C . PHE A 1 92 ? 12.799 -36.749 21.926 1.00 19.54 89 PHE A C 1
ATOM 702 O O . PHE A 1 92 ? 12.474 -36.210 20.850 1.00 18.46 89 PHE A O 1
ATOM 710 N N A CYS A 1 93 ? 13.819 -36.334 22.669 0.50 18.45 90 CYS A N 1
ATOM 711 N N B CYS A 1 93 ? 13.768 -36.297 22.718 0.50 20.57 90 CYS A N 1
ATOM 712 C CA A CYS A 1 93 ? 14.512 -35.080 22.402 0.50 17.98 90 CYS A CA 1
ATOM 713 C CA B CYS A 1 93 ? 14.543 -35.096 22.426 0.50 21.65 90 CYS A CA 1
ATOM 714 C C A CYS A 1 93 ? 16.018 -35.277 22.431 0.50 18.24 90 CYS A C 1
ATOM 715 C C B CYS A 1 93 ? 16.006 -35.484 22.325 0.50 20.37 90 CYS A C 1
ATOM 716 O O A CYS A 1 93 ? 16.568 -35.721 23.443 0.50 16.68 90 CYS A O 1
ATOM 717 O O B CYS A 1 93 ? 16.513 -36.275 23.129 0.50 19.71 90 CYS A O 1
ATOM 722 N N . CYS A 1 94 ? 16.670 -34.925 21.325 1.00 17.99 91 CYS A N 1
ATOM 723 C CA . CYS A 1 94 ? 18.122 -34.974 21.215 1.00 17.46 91 CYS A CA 1
ATOM 724 C C . CYS A 1 94 ? 18.725 -33.585 21.435 1.00 20.04 91 CYS A C 1
ATOM 725 O O . CYS A 1 94 ? 18.258 -32.599 20.863 1.00 20.51 91 CYS A O 1
ATOM 728 N N . ASP A 1 95 ? 19.759 -33.527 22.272 1.00 21.40 92 ASP A N 1
ATOM 729 C CA . ASP A 1 95 ? 20.506 -32.293 22.565 1.00 21.58 92 ASP A CA 1
ATOM 730 C C . ASP A 1 95 ? 21.927 -32.463 22.108 1.00 20.51 92 ASP A C 1
ATOM 731 O O . ASP A 1 95 ? 22.561 -33.468 22.427 1.00 19.26 92 ASP A O 1
ATOM 736 N N . TYR A 1 96 ? 22.428 -31.489 21.353 1.00 18.84 93 TYR A N 1
ATOM 737 C CA . TYR A 1 96 ? 23.728 -31.629 2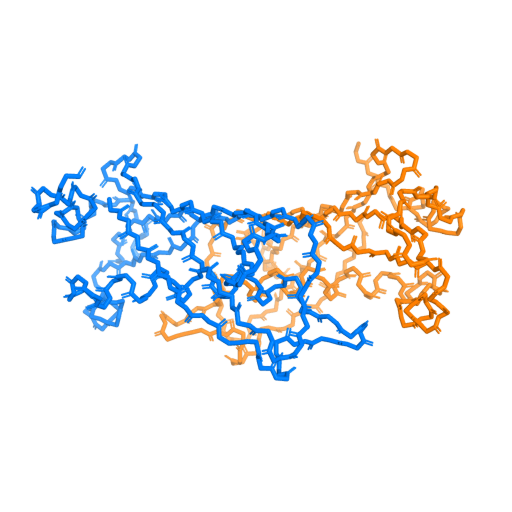0.700 1.00 17.48 93 TYR A CA 1
ATOM 738 C C . TYR A 1 96 ? 24.612 -30.462 21.076 1.00 18.15 93 TYR A C 1
ATOM 739 O O . TYR A 1 96 ? 24.149 -29.326 21.147 1.00 20.40 93 TYR A O 1
ATOM 748 N N . GLU A 1 97 ? 25.891 -30.740 21.288 1.00 18.85 94 GLU A N 1
ATOM 749 C CA . GLU A 1 97 ? 26.918 -29.702 21.231 1.00 22.15 94 GLU A CA 1
ATOM 750 C C . GLU A 1 97 ? 27.955 -30.081 20.199 1.00 21.36 94 GLU A C 1
ATOM 751 O O . GLU A 1 97 ? 28.402 -31.229 20.173 1.00 18.89 94 GLU A O 1
ATOM 757 N N . ILE A 1 98 ? 28.330 -29.114 19.355 1.00 18.17 95 ILE A N 1
ATOM 758 C CA . ILE A 1 98 ? 29.353 -29.335 18.333 1.00 18.63 95 ILE A CA 1
ATOM 759 C C . ILE A 1 98 ? 30.597 -28.534 18.681 1.00 18.80 95 ILE A C 1
ATOM 760 O O . ILE A 1 98 ? 30.532 -27.318 18.898 1.00 18.10 95 ILE A O 1
ATOM 765 N N . SER A 1 99 ? 31.728 -29.224 18.738 1.00 18.35 96 SER A N 1
ATOM 766 C CA . SER A 1 99 ? 32.969 -28.602 19.147 1.00 20.00 96 SER A CA 1
ATOM 767 C C . SER A 1 99 ? 34.109 -29.030 18.230 1.00 21.72 96 SER A C 1
ATOM 768 O O . SER A 1 99 ? 34.024 -30.067 17.565 1.00 19.39 96 SER A O 1
ATOM 771 N N . GLN A 1 100 ? 35.177 -28.238 18.215 1.00 21.97 97 GLN A N 1
ATOM 772 C CA . GLN A 1 100 ? 36.457 -28.670 17.641 1.00 24.23 97 GLN A CA 1
ATOM 773 C C . GLN A 1 100 ? 37.068 -29.776 18.488 1.00 25.63 97 GLN A C 1
ATOM 774 O O . GLN A 1 100 ? 37.109 -29.679 19.714 1.00 26.38 97 GLN A O 1
ATOM 780 N N . ALA A 1 101 ? 37.540 -30.833 17.840 1.00 25.65 98 ALA A N 1
ATOM 781 C CA . ALA A 1 101 ? 38.009 -31.999 18.565 1.00 30.02 98 ALA A CA 1
ATOM 782 C C . ALA A 1 101 ? 39.219 -31.623 19.414 1.00 36.04 98 ALA A C 1
ATOM 783 O O . ALA A 1 101 ? 39.350 -32.077 20.543 1.00 41.01 98 ALA A O 1
ATOM 785 N N . GLU A 1 102 ? 40.096 -30.787 18.872 1.00 35.49 99 GLU A N 1
ATOM 786 C CA . GLU A 1 102 ? 41.408 -30.573 19.487 1.00 43.28 99 GLU A CA 1
ATOM 787 C C . GLU A 1 102 ? 41.356 -29.476 20.547 1.00 41.20 99 GLU A C 1
ATOM 788 O O . GLU A 1 102 ? 41.851 -29.647 21.658 1.00 45.08 99 GLU A O 1
ATOM 794 N N . SER A 1 103 ? 40.752 -28.349 20.194 1.00 35.41 100 SER A N 1
ATOM 795 C CA . SER A 1 103 ? 40.704 -27.193 21.078 1.00 37.01 100 SER A CA 1
ATOM 796 C C . SER A 1 103 ? 39.497 -27.220 22.018 1.00 35.01 100 SER A C 1
ATOM 797 O O . SER A 1 103 ? 39.474 -26.505 23.013 1.00 35.34 100 SER A O 1
ATOM 800 N N . ALA A 1 104 ? 38.494 -28.027 21.684 1.00 33.58 101 ALA A N 1
ATOM 801 C CA . ALA A 1 104 ? 37.240 -28.099 22.442 1.00 32.67 101 ALA A CA 1
ATOM 802 C C . ALA A 1 104 ? 36.414 -26.811 22.353 1.00 31.73 101 ALA A C 1
ATOM 803 O O . ALA A 1 104 ? 35.437 -26.645 23.077 1.00 32.68 101 ALA A O 1
ATOM 805 N N . GLN A 1 105 ? 36.790 -25.909 21.456 1.00 30.23 102 GLN A N 1
ATOM 806 C CA . GLN A 1 105 ? 35.959 -24.745 21.176 1.00 29.51 102 GLN A CA 1
ATOM 807 C C . GLN A 1 105 ? 34.543 -25.166 20.789 1.00 24.30 102 GLN A C 1
ATOM 808 O O . GLN A 1 105 ? 34.359 -25.932 19.845 1.00 23.56 102 GLN A O 1
ATOM 814 N N . LEU A 1 106 ? 33.556 -24.639 21.511 1.00 24.99 103 LEU A N 1
ATOM 815 C CA . LEU A 1 106 ? 32.146 -24.842 21.184 1.00 27.38 103 LEU A CA 1
ATOM 816 C C . LEU A 1 106 ? 31.713 -24.015 19.970 1.00 25.10 103 LEU A C 1
ATOM 817 O O . LEU A 1 106 ? 31.768 -22.777 19.977 1.00 26.27 103 LEU A O 1
ATOM 822 N N . LEU A 1 107 ? 31.255 -24.708 18.941 1.00 21.14 104 LEU A N 1
ATOM 823 C CA . LEU A 1 107 ? 30.846 -24.061 17.695 1.00 22.73 104 LEU A CA 1
ATOM 824 C C . LEU A 1 107 ? 29.331 -23.807 17.634 1.00 22.51 104 LEU A C 1
ATOM 825 O O . LEU A 1 107 ? 28.885 -22.793 17.092 1.00 21.59 104 LEU A O 1
ATOM 830 N N . ALA A 1 108 ? 28.554 -24.741 18.169 1.00 22.08 105 ALA A N 1
ATOM 831 C CA . ALA A 1 108 ? 27.097 -24.713 18.034 1.00 22.67 105 ALA A CA 1
ATOM 832 C C . ALA A 1 108 ? 26.445 -25.601 19.084 1.00 22.04 105 ALA A C 1
ATOM 833 O O . ALA A 1 108 ? 27.036 -26.573 19.541 1.00 22.03 105 ALA A O 1
ATOM 835 N N . ARG A 1 109 ? 25.216 -25.253 19.459 1.00 20.24 106 ARG A N 1
ATOM 836 C CA . ARG A 1 109 ? 24.340 -26.140 20.227 1.00 18.44 106 ARG A CA 1
ATOM 837 C C . ARG A 1 109 ? 23.043 -26.322 19.434 1.00 20.71 106 ARG A C 1
ATOM 838 O O . ARG A 1 109 ? 22.641 -25.434 18.679 1.00 20.70 106 ARG A O 1
ATOM 846 N N . ALA A 1 110 ? 22.398 -27.472 19.594 1.00 19.23 107 ALA A N 1
ATOM 847 C CA . ALA A 1 110 ? 21.184 -27.765 18.833 1.00 20.48 107 ALA A CA 1
ATOM 848 C C . ALA A 1 110 ? 20.268 -28.718 19.597 1.00 20.94 107 ALA A C 1
ATOM 849 O O . ALA A 1 110 ? 20.685 -29.373 20.566 1.00 17.19 107 ALA A O 1
ATOM 851 N N . GLN A 1 111 ? 19.014 -28.772 19.151 1.00 18.52 108 GLN A N 1
ATOM 852 C CA . GLN A 1 111 ? 18.039 -29.742 19.631 1.00 18.71 108 GLN A CA 1
ATOM 853 C C . GLN A 1 111 ? 17.227 -30.249 18.452 1.00 20.73 108 GLN A C 1
ATOM 854 O O . GLN A 1 111 ? 16.950 -29.495 17.519 1.00 20.63 108 GLN A O 1
ATOM 860 N N . THR A 1 112 ? 16.894 -31.538 18.468 1.00 19.60 109 THR A N 1
ATOM 861 C CA . THR A 1 112 ? 15.865 -32.079 17.581 1.00 18.02 109 THR A CA 1
ATOM 862 C C . THR A 1 112 ? 14.857 -32.891 18.401 1.00 18.51 109 THR A C 1
ATOM 863 O O . THR A 1 112 ? 15.234 -33.566 19.345 1.00 22.52 109 THR A O 1
ATOM 867 N N . HIS A 1 113 ? 13.576 -32.781 18.061 1.00 18.06 110 HIS A N 1
ATOM 868 C CA . HIS A 1 113 ? 12.516 -33.553 18.700 1.00 18.82 110 HIS A CA 1
ATOM 869 C C . HIS A 1 113 ? 11.895 -34.467 17.655 1.00 19.08 110 HIS A C 1
ATOM 870 O O . HIS A 1 113 ? 11.695 -34.068 16.488 1.00 20.63 110 HIS A O 1
ATOM 877 N N . HIS A 1 114 ? 11.559 -35.668 18.091 1.00 17.15 111 HIS A N 1
ATOM 878 C CA . HIS A 1 114 ? 11.130 -36.743 17.213 1.00 18.29 111 HIS A CA 1
ATOM 879 C C . HIS A 1 114 ? 9.918 -37.403 17.842 1.00 20.00 111 HIS A C 1
ATOM 880 O O . HIS A 1 114 ? 9.868 -37.618 19.067 1.00 18.76 111 HIS A O 1
ATOM 887 N N . VAL A 1 115 ? 8.938 -37.749 17.018 1.00 20.85 112 VAL A N 1
ATOM 888 C CA . VAL A 1 115 ? 7.760 -38.395 17.530 1.00 22.45 112 VAL A CA 1
ATOM 889 C C . VAL A 1 115 ? 7.454 -39.644 16.730 1.00 24.32 112 VAL A C 1
ATOM 890 O O . VAL A 1 115 ? 7.772 -39.740 15.542 1.00 22.69 112 VAL A O 1
ATOM 894 N N . CYS A 1 116 ? 6.847 -40.608 17.402 1.00 21.07 113 CYS A N 1
ATOM 895 C CA . CYS A 1 116 ? 6.400 -41.808 16.741 1.00 21.73 113 CYS A CA 1
ATOM 896 C C . CYS A 1 116 ? 4.933 -41.661 16.390 1.00 22.94 113 CYS A C 1
ATOM 897 O O . CYS A 1 116 ? 4.120 -41.342 17.255 1.00 22.75 113 CYS A O 1
ATOM 900 N N . ILE A 1 117 ? 4.604 -41.885 15.118 1.00 22.23 114 ILE A N 1
ATOM 901 C CA . ILE A 1 117 ? 3.213 -41.875 14.677 1.00 24.93 114 ILE A CA 1
ATOM 902 C C . ILE A 1 117 ? 2.849 -43.160 13.938 1.00 26.15 114 ILE A C 1
ATOM 903 O O . ILE A 1 117 ? 3.656 -43.717 13.187 1.00 24.94 114 ILE A O 1
ATOM 908 N N . ALA A 1 118 ? 1.629 -43.623 14.168 1.00 26.76 115 ALA A N 1
ATOM 909 C CA . ALA A 1 118 ? 1.083 -44.739 13.415 1.00 30.91 115 ALA A CA 1
ATOM 910 C C . ALA A 1 118 ? 0.616 -44.248 12.054 1.00 33.48 115 ALA A C 1
ATOM 911 O O . ALA A 1 118 ? 0.056 -43.158 11.942 1.00 32.77 115 ALA A O 1
ATOM 913 N N . LEU A 1 119 ? 0.869 -45.047 11.023 1.00 36.10 116 LEU A N 1
ATOM 914 C CA . LEU A 1 119 ? 0.453 -44.714 9.662 1.00 36.98 116 LEU A CA 1
ATOM 915 C C . LEU A 1 119 ? -0.690 -45.632 9.255 1.00 38.52 116 LEU A C 1
ATOM 916 O O . LEU A 1 119 ? -0.788 -46.757 9.742 1.00 37.38 116 LEU A O 1
ATOM 921 N N . PRO A 1 120 ? -1.570 -45.159 8.357 1.00 42.83 117 PRO A N 1
ATOM 922 C CA . PRO A 1 120 ? -1.496 -43.915 7.589 1.00 41.54 117 PRO A CA 1
ATOM 923 C C . PRO A 1 120 ? -2.112 -42.697 8.289 1.00 41.07 117 PRO A C 1
ATOM 924 O O . PRO A 1 120 ? -1.986 -41.575 7.791 1.00 40.99 117 PRO A O 1
ATOM 928 N N . GLU A 1 121 ? -2.764 -42.920 9.428 1.00 41.61 118 GLU A N 1
ATOM 929 C CA . GLU A 1 121 ? -3.579 -41.892 10.076 1.00 43.19 118 GLU A CA 1
ATOM 930 C C . GLU A 1 121 ? -2.739 -40.785 10.707 1.00 41.87 118 GLU A C 1
ATOM 931 O O . GLU A 1 121 ? -3.251 -39.707 11.001 1.00 42.38 118 GLU A O 1
ATOM 937 N N . ARG A 1 122 ? -1.453 -41.054 10.906 1.00 38.79 119 ARG A N 1
ATOM 938 C CA . ARG A 1 122 ? -0.515 -40.072 11.462 1.00 40.82 119 ARG A CA 1
ATOM 939 C C . ARG A 1 122 ? -0.902 -39.649 12.884 1.00 36.78 119 ARG A C 1
ATOM 940 O O . ARG A 1 122 ? -0.804 -38.479 13.241 1.00 40.93 119 ARG A O 1
ATOM 948 N N . LYS A 1 123 ? -1.319 -40.615 13.697 1.00 41.33 120 LYS A N 1
ATOM 949 C CA . LYS A 1 123 ? -1.651 -40.356 15.100 1.00 42.28 120 LYS A CA 1
ATOM 950 C C . LYS A 1 123 ? -0.515 -40.802 16.022 1.00 38.18 120 LYS A C 1
ATOM 951 O O . LYS A 1 123 ? 0.134 -41.813 15.761 1.00 32.58 120 LYS A O 1
ATOM 957 N N . LYS A 1 124 ? -0.290 -40.045 17.097 1.00 34.06 121 LYS A N 1
ATOM 958 C CA . LYS A 1 124 ? 0.815 -40.316 18.015 1.00 37.22 121 LYS A CA 1
ATOM 959 C C . LYS A 1 124 ? 0.730 -41.750 18.513 1.00 31.94 121 LYS A C 1
ATOM 960 O O . LYS A 1 124 ? -0.351 -42.243 18.814 1.00 28.55 121 LYS A O 1
ATOM 966 N N . ALA A 1 125 ? 1.880 -42.414 18.580 1.00 29.24 122 ALA A N 1
ATOM 967 C CA . ALA A 1 125 ? 1.967 -43.761 19.127 1.00 27.97 122 ALA A CA 1
ATOM 968 C C . ALA A 1 125 ? 3.160 -43.859 20.072 1.00 27.74 122 ALA A C 1
ATOM 969 O O . ALA A 1 125 ? 4.103 -43.071 19.967 1.00 25.02 122 ALA A O 1
ATOM 971 N N . PRO A 1 126 ? 3.127 -44.835 20.997 1.00 29.20 123 PRO A N 1
ATOM 972 C CA . PRO A 1 126 ? 4.261 -45.035 21.904 1.00 27.25 123 PRO A CA 1
ATOM 973 C C . PRO A 1 126 ? 5.516 -45.371 21.125 1.00 25.87 123 PRO A C 1
ATOM 974 O O . PRO A 1 126 ? 5.448 -46.092 20.131 1.00 23.61 123 PRO A O 1
ATOM 978 N N . LEU A 1 127 ? 6.649 -44.832 21.560 1.00 24.18 124 LEU A N 1
ATOM 979 C CA . LEU A 1 127 ? 7.934 -45.188 20.984 1.00 24.87 124 LEU A CA 1
ATOM 980 C C . LEU A 1 127 ? 8.076 -46.704 20.941 1.00 25.28 124 LEU A C 1
ATOM 981 O O . LEU A 1 127 ? 7.603 -47.400 21.835 1.00 26.54 124 LEU A O 1
ATOM 986 N N . PRO A 1 128 ? 8.718 -47.229 19.895 1.00 26.81 125 PRO A N 1
ATOM 987 C CA . PRO A 1 128 ? 9.087 -48.648 19.917 1.00 29.96 125 PRO A CA 1
ATOM 988 C C . PRO A 1 128 ? 9.887 -48.985 21.179 1.00 28.88 125 PRO A C 1
ATOM 989 O O . PRO A 1 128 ? 10.738 -48.199 21.590 1.00 27.87 125 PRO A O 1
ATOM 993 N N . GLN A 1 129 ? 9.611 -50.121 21.803 1.00 31.62 126 GLN A N 1
ATOM 994 C CA . GLN A 1 129 ? 10.219 -50.418 23.101 1.00 34.04 126 GLN A CA 1
ATOM 995 C C . GLN A 1 129 ? 11.761 -50.458 22.995 1.00 32.48 126 GLN A C 1
ATOM 996 O O . GLN A 1 129 ? 12.460 -49.945 23.871 1.00 29.33 126 GLN A O 1
ATOM 1002 N N . PRO A 1 130 ? 12.297 -51.051 21.916 1.00 33.94 127 PRO A N 1
ATOM 1003 C CA . PRO A 1 130 ? 13.753 -51.089 21.792 1.00 32.86 127 PRO A CA 1
ATOM 1004 C C . PRO A 1 130 ? 14.364 -49.689 21.783 1.00 30.81 127 PRO A C 1
ATOM 1005 O O . PRO A 1 130 ? 15.491 -49.492 22.249 1.00 26.68 127 PRO A O 1
ATOM 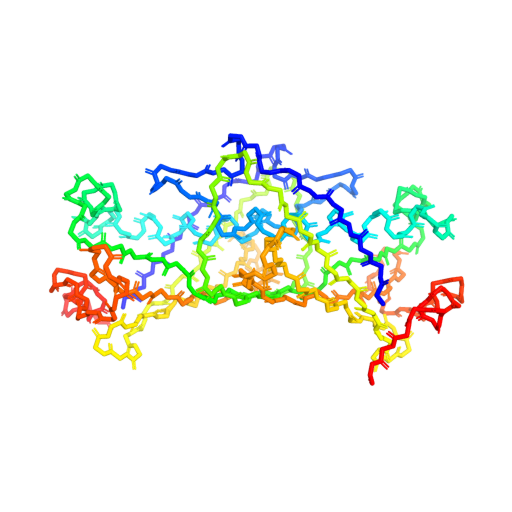1009 N N . TRP A 1 131 ? 13.624 -48.724 21.252 1.00 27.48 128 TRP A N 1
ATOM 1010 C CA . TRP A 1 131 ? 14.091 -47.348 21.215 1.00 26.29 128 TRP A CA 1
ATOM 1011 C C . TRP A 1 131 ? 14.050 -46.731 22.608 1.00 26.33 128 TRP A C 1
ATOM 1012 O O . TRP A 1 131 ? 15.008 -46.115 23.047 1.00 23.70 128 TRP A O 1
ATOM 1023 N N . GLN A 1 132 ? 12.936 -46.921 23.300 1.00 28.85 129 GLN A N 1
ATOM 1024 C CA . GLN A 1 132 ? 12.824 -46.534 24.700 1.00 28.86 129 GLN A CA 1
ATOM 1025 C C . GLN A 1 132 ? 13.944 -47.126 25.539 1.00 28.14 129 GLN A C 1
ATOM 1026 O O . GLN A 1 132 ? 14.549 -46.452 26.364 1.00 28.46 129 GLN A O 1
ATOM 1032 N N . THR A 1 133 ? 14.198 -48.411 25.340 1.00 27.66 130 THR A N 1
ATOM 1033 C CA . THR A 1 133 ? 15.228 -49.105 26.082 1.00 27.17 130 THR A CA 1
ATOM 1034 C C . THR A 1 133 ? 16.606 -48.467 25.852 1.00 26.65 130 THR A C 1
ATOM 1035 O O . THR A 1 133 ? 17.345 -48.213 26.807 1.00 24.00 130 THR A O 1
ATOM 1039 N N . ALA A 1 134 ? 16.942 -48.198 24.591 1.00 23.90 131 ALA A N 1
ATOM 1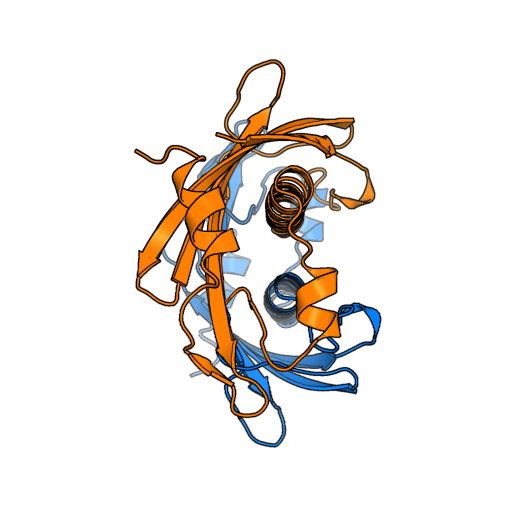040 C CA . ALA A 1 134 ? 18.191 -47.513 24.248 1.00 24.69 131 ALA A CA 1
ATOM 1041 C C . ALA A 1 134 ? 18.308 -46.135 24.895 1.00 24.79 131 ALA A C 1
ATOM 1042 O O . ALA A 1 134 ? 19.379 -45.759 25.390 1.00 21.77 131 ALA A O 1
ATOM 1044 N N . ILE A 1 135 ? 17.211 -45.379 24.887 1.00 19.43 132 ILE A N 1
ATOM 1045 C CA . ILE A 1 135 ? 17.228 -44.045 25.475 1.00 20.30 132 ILE A CA 1
ATOM 1046 C C . ILE A 1 135 ? 17.448 -44.118 26.991 1.00 21.65 132 ILE A C 1
ATOM 1047 O O . ILE A 1 135 ? 18.182 -43.303 27.549 1.00 25.87 132 ILE A O 1
ATOM 1052 N N . CYS A 1 136 ? 16.818 -45.092 27.647 1.00 22.09 133 CYS A N 1
ATOM 1053 C CA . CYS A 1 136 ? 16.973 -45.310 29.100 1.00 25.46 133 CYS A CA 1
ATOM 1054 C C . CYS A 1 136 ? 18.411 -45.654 29.439 1.00 27.63 133 CYS A C 1
ATOM 1055 O O . CYS A 1 136 ? 18.924 -45.288 30.497 1.00 28.10 133 CYS A O 1
ATOM 1058 N N . ASP A 1 137 ? 19.031 -46.422 28.555 1.00 28.00 134 ASP A N 1
ATOM 1059 C CA . ASP A 1 137 ? 20.451 -46.723 28.662 1.00 31.25 134 ASP A CA 1
ATOM 1060 C C . ASP A 1 137 ? 20.838 -47.217 30.056 1.00 31.63 134 ASP A C 1
ATOM 1061 O O . ASP A 1 137 ? 21.764 -46.683 30.672 1.00 34.01 134 ASP A O 1
ATOM 1066 N N . LEU A 1 138 ? 20.139 -48.236 30.549 1.00 29.27 135 LEU A N 1
ATOM 1067 C CA . LEU A 1 138 ? 20.428 -48.770 31.875 1.00 29.72 135 LEU A CA 1
ATOM 1068 C C . LEU A 1 138 ? 21.735 -49.564 31.970 1.00 32.99 135 LEU A C 1
ATOM 1069 O O . LEU A 1 138 ? 22.170 -49.896 33.059 1.00 32.15 135 LEU A O 1
ATOM 1074 N N A ASP A 1 139 ? 22.347 -49.842 30.823 0.50 35.61 136 ASP A N 1
ATOM 1075 N N B ASP A 1 139 ? 22.375 -49.873 30.848 0.50 36.26 136 ASP A N 1
ATOM 1076 C CA A ASP A 1 139 ? 23.600 -50.589 30.788 0.50 40.02 136 ASP A CA 1
ATOM 1077 C CA B ASP A 1 139 ? 23.639 -50.620 30.913 0.50 40.75 136 ASP A CA 1
ATOM 1078 C C A ASP A 1 139 ? 24.798 -49.735 31.211 0.50 43.54 136 ASP A C 1
ATOM 1079 C C B ASP A 1 139 ? 24.872 -49.702 30.844 0.50 43.27 136 ASP A C 1
ATOM 1080 O O A ASP A 1 139 ? 25.824 -50.278 31.632 0.50 43.14 136 ASP A O 1
ATOM 1081 O O B ASP A 1 139 ? 25.983 -50.162 30.571 0.50 41.12 136 ASP A O 1
ATOM 1090 N N . HIS A 1 140 ? 24.665 -48.411 31.103 1.00 41.93 137 HIS A N 1
ATOM 1091 C CA . HIS A 1 140 ? 25.754 -47.483 31.476 1.00 46.78 137 HIS A CA 1
ATOM 1092 C C . HIS A 1 140 ? 25.348 -46.568 32.637 1.00 48.54 137 HIS A C 1
ATOM 1093 O O . HIS A 1 140 ? 24.177 -46.224 32.780 1.00 46.45 137 HIS A O 1
ATOM 1100 N N . PRO A 1 141 ? 26.328 -46.128 33.445 1.00 50.00 138 PRO A N 1
ATOM 1101 C CA . PRO A 1 141 ? 26.053 -45.008 34.346 1.00 53.21 138 PRO A CA 1
ATOM 1102 C C . PRO A 1 141 ? 25.819 -43.701 33.583 1.00 50.54 138 PRO A C 1
ATOM 1103 O O . PRO A 1 141 ? 25.308 -42.740 34.160 1.00 56.86 138 PRO A O 1
ATOM 1107 N N . THR B 1 6 ? 4.366 -9.973 3.418 1.00 48.84 3 THR B N 1
ATOM 1108 C CA . THR B 1 6 ? 5.393 -11.025 3.170 1.00 40.79 3 THR B CA 1
ATOM 1109 C C . THR B 1 6 ? 5.966 -10.936 1.748 1.00 38.05 3 THR B C 1
ATOM 1110 O O . THR B 1 6 ? 5.312 -10.475 0.814 1.00 40.04 3 THR B O 1
ATOM 1114 N N . PHE B 1 7 ? 7.212 -11.365 1.618 1.00 32.17 4 PHE B N 1
ATOM 1115 C CA . PHE B 1 7 ? 7.777 -11.812 0.362 1.00 27.48 4 PHE B CA 1
ATOM 1116 C C . PHE B 1 7 ? 7.389 -13.280 0.177 1.00 24.79 4 PHE B C 1
ATOM 1117 O O . PHE B 1 7 ? 7.539 -14.073 1.101 1.00 22.40 4 PHE B O 1
ATOM 1125 N N . THR B 1 8 ? 6.886 -13.644 -0.999 1.00 24.80 5 THR B N 1
ATOM 1126 C CA . THR B 1 8 ? 6.555 -15.047 -1.270 1.00 24.55 5 THR B CA 1
ATOM 1127 C C . THR B 1 8 ? 7.512 -15.682 -2.261 1.00 23.67 5 THR B C 1
ATOM 1128 O O . THR B 1 8 ? 7.654 -15.204 -3.382 1.00 22.26 5 THR B O 1
ATOM 1132 N N . TYR B 1 9 ? 8.157 -16.764 -1.836 1.00 20.75 6 TYR B N 1
ATOM 1133 C CA . TYR B 1 9 ? 9.102 -17.502 -2.652 1.00 20.72 6 TYR B CA 1
ATOM 1134 C C . TYR B 1 9 ? 8.461 -18.826 -3.068 1.00 22.50 6 TYR B C 1
ATOM 1135 O O . TYR B 1 9 ? 8.042 -19.638 -2.229 1.00 22.56 6 TYR B O 1
ATOM 1144 N N . GLU B 1 10 ? 8.366 -19.035 -4.371 1.00 20.58 7 GLU B N 1
ATOM 1145 C CA . GLU B 1 10 ? 7.802 -20.276 -4.894 1.00 21.95 7 GLU B CA 1
ATOM 1146 C C . GLU B 1 10 ? 8.884 -21.327 -5.076 1.00 21.80 7 GLU B C 1
ATOM 1147 O O . GLU B 1 10 ? 9.924 -21.066 -5.677 1.00 20.23 7 GLU B O 1
ATOM 1153 N N . ARG B 1 11 ? 8.630 -22.526 -4.583 1.00 19.88 8 ARG B N 1
ATOM 1154 C CA . ARG B 1 11 ? 9.636 -23.570 -4.603 1.00 19.21 8 ARG B CA 1
ATOM 1155 C C . ARG B 1 11 ? 8.996 -24.913 -4.927 1.00 20.67 8 ARG B C 1
ATOM 1156 O O . ARG B 1 11 ? 8.120 -25.396 -4.200 1.00 24.33 8 ARG B O 1
ATOM 1164 N N . GLN B 1 12 ? 9.421 -25.515 -6.030 1.00 19.62 9 GLN B N 1
ATOM 1165 C CA . GLN B 1 12 ? 9.055 -26.887 -6.323 1.00 20.55 9 GLN B CA 1
ATOM 1166 C C . GLN B 1 12 ? 9.931 -27.841 -5.512 1.00 20.34 9 GLN B C 1
ATOM 1167 O O . GLN B 1 12 ? 11.141 -27.627 -5.383 1.00 19.88 9 GLN B O 1
ATOM 1173 N N . VAL B 1 13 ? 9.331 -28.909 -4.999 1.00 17.36 10 VAL B N 1
ATOM 1174 C CA . VAL B 1 13 ? 10.109 -29.970 -4.341 1.00 17.73 10 VAL B CA 1
ATOM 1175 C C . VAL B 1 13 ? 10.774 -30.869 -5.384 1.00 18.25 10 VAL B C 1
ATOM 1176 O O . VAL B 1 13 ? 10.109 -31.416 -6.264 1.00 17.70 10 VAL B O 1
ATOM 1180 N N . TYR B 1 14 ? 12.094 -31.021 -5.287 1.00 16.57 11 TYR B N 1
ATOM 1181 C CA . TYR B 1 14 ? 12.824 -31.896 -6.190 1.00 16.76 11 TYR B CA 1
ATOM 1182 C C . TYR B 1 14 ? 13.159 -33.191 -5.474 1.00 17.27 11 TYR B C 1
ATOM 1183 O O . TYR B 1 14 ? 13.113 -33.275 -4.234 1.00 17.41 11 TYR B O 1
ATOM 1192 N N . LEU B 1 15 ? 13.511 -34.195 -6.255 1.00 17.13 12 LEU B N 1
ATOM 1193 C CA . LEU B 1 15 ? 13.832 -35.499 -5.705 1.00 17.92 12 LEU B CA 1
ATOM 1194 C C . LEU B 1 15 ? 14.895 -35.384 -4.612 1.00 18.50 12 LEU B C 1
ATOM 1195 O O . LEU B 1 15 ? 14.781 -36.028 -3.566 1.00 16.88 12 LEU B O 1
ATOM 1200 N N . ALA B 1 16 ? 15.910 -34.546 -4.841 1.00 19.45 13 ALA B N 1
ATOM 1201 C CA . ALA B 1 16 ? 17.015 -34.407 -3.885 1.00 20.02 13 ALA B CA 1
ATOM 1202 C C . ALA B 1 16 ? 16.568 -33.823 -2.539 1.00 20.27 13 ALA B C 1
ATOM 1203 O O . ALA B 1 16 ? 17.239 -34.033 -1.522 1.00 18.45 13 ALA B O 1
ATOM 1205 N N . ASP B 1 17 ? 15.441 -33.109 -2.528 1.00 15.41 14 ASP B N 1
ATOM 1206 C CA . ASP B 1 17 ? 14.889 -32.552 -1.295 1.00 16.16 14 ASP B CA 1
ATOM 1207 C C . ASP B 1 17 ? 14.308 -33.630 -0.393 1.00 17.37 14 ASP B C 1
ATOM 1208 O O . ASP B 1 17 ? 14.078 -33.389 0.793 1.00 15.95 14 ASP B O 1
ATOM 1213 N N . THR B 1 18 ? 14.046 -34.802 -0.964 1.00 18.92 15 THR B N 1
ATOM 1214 C CA . THR B 1 18 ? 13.312 -35.858 -0.264 1.00 19.04 15 THR B CA 1
ATOM 1215 C C . THR B 1 18 ? 14.263 -36.922 0.272 1.00 19.70 15 THR B C 1
ATOM 1216 O O . THR B 1 18 ? 15.432 -36.945 -0.085 1.00 17.98 15 THR B O 1
ATOM 1220 N N . ASP B 1 19 ? 13.751 -37.784 1.145 1.00 19.84 16 ASP B N 1
ATOM 1221 C CA . ASP B 1 19 ? 14.538 -38.843 1.739 1.00 16.99 16 ASP B CA 1
ATOM 1222 C C . ASP B 1 19 ? 13.857 -40.191 1.641 1.00 18.09 16 ASP B C 1
ATOM 1223 O O . ASP B 1 19 ? 12.739 -40.316 1.121 1.00 19.94 16 ASP B O 1
ATOM 1228 N N . GLY B 1 20 ? 14.528 -41.213 2.156 1.00 17.15 17 GLY B N 1
ATOM 1229 C CA . GLY B 1 20 ? 14.086 -42.578 1.965 1.00 19.80 17 GLY B CA 1
ATOM 1230 C C . GLY B 1 20 ? 12.797 -42.923 2.697 1.00 20.70 17 GLY B C 1
ATOM 1231 O O . GLY B 1 20 ? 12.225 -43.977 2.464 1.00 21.31 17 GLY B O 1
ATOM 1232 N N . ALA B 1 21 ? 12.332 -42.035 3.571 1.00 18.73 18 ALA B N 1
ATOM 1233 C CA . ALA B 1 21 ? 11.030 -42.209 4.201 1.00 21.30 18 ALA B CA 1
ATOM 1234 C C . ALA B 1 21 ? 9.915 -41.773 3.275 1.00 24.06 18 ALA B C 1
ATOM 1235 O O . ALA B 1 21 ? 8.741 -42.013 3.545 1.00 25.90 18 ALA B O 1
ATOM 1237 N N . GLY B 1 22 ? 10.290 -41.145 2.169 1.00 21.84 19 GLY B N 1
ATOM 1238 C CA . GLY B 1 22 ? 9.364 -40.867 1.102 1.00 22.56 19 GLY B CA 1
ATOM 1239 C C . GLY B 1 22 ? 9.000 -39.403 1.013 1.00 21.86 19 GLY B C 1
ATOM 1240 O O . GLY B 1 22 ? 8.266 -39.009 0.109 1.00 23.32 19 GLY B O 1
ATOM 1241 N N . VAL B 1 23 ? 9.516 -38.602 1.948 1.00 19.53 20 VAL B N 1
ATOM 1242 C CA . VAL B 1 23 ? 9.059 -37.226 2.142 1.00 23.03 20 VAL B CA 1
ATOM 1243 C C . VAL B 1 23 ? 10.234 -36.260 2.163 1.00 20.65 20 VAL B C 1
ATOM 1244 O O . VAL B 1 23 ? 11.382 -36.692 2.202 1.00 17.71 20 VAL B O 1
ATOM 1248 N N . VAL B 1 24 ? 9.949 -34.955 2.167 1.00 18.88 21 VAL B N 1
ATOM 1249 C CA . VAL B 1 24 ? 10.999 -33.947 2.331 1.00 18.57 21 VAL B CA 1
ATOM 1250 C C . VAL B 1 24 ? 11.788 -34.145 3.636 1.00 18.20 21 VAL B C 1
ATOM 1251 O O . VAL B 1 24 ? 11.223 -34.208 4.730 1.00 17.13 21 VAL B O 1
ATOM 1255 N N . TYR B 1 25 ? 13.106 -34.241 3.496 1.00 16.28 22 TYR B N 1
ATOM 1256 C CA . TYR B 1 25 ? 14.046 -34.280 4.618 1.00 15.73 22 TYR B CA 1
ATOM 1257 C C . TYR B 1 25 ? 14.036 -32.969 5.405 1.00 15.11 22 TYR B C 1
ATOM 1258 O O . TYR B 1 25 ? 13.991 -31.879 4.834 1.00 16.00 22 TYR B O 1
ATOM 1267 N N . PHE B 1 26 ? 14.080 -33.090 6.725 1.00 15.56 23 PHE B N 1
ATOM 1268 C CA . PHE B 1 26 ? 13.755 -31.966 7.598 1.00 17.86 23 PHE B CA 1
ATOM 1269 C C . PHE B 1 26 ? 14.570 -30.712 7.268 1.00 17.58 23 PHE B C 1
ATOM 1270 O O . PHE B 1 26 ? 14.041 -29.603 7.221 1.00 15.97 23 PHE B O 1
ATOM 1278 N N . ASN B 1 27 ? 15.864 -30.851 7.042 1.00 17.50 24 ASN B N 1
ATOM 1279 C CA . ASN B 1 27 ? 16.631 -29.643 6.911 1.00 18.66 24 ASN B CA 1
ATOM 1280 C C . ASN B 1 27 ? 16.587 -29.072 5.499 1.00 17.99 24 ASN B C 1
ATOM 1281 O O . ASN B 1 27 ? 17.027 -27.946 5.264 1.00 15.16 24 ASN B O 1
ATOM 1286 N N . GLN B 1 28 ? 16.017 -29.821 4.556 1.00 15.70 25 GLN B N 1
ATOM 1287 C CA . GLN B 1 28 ? 15.748 -29.243 3.241 1.00 14.09 25 GLN B CA 1
ATOM 1288 C C . GLN B 1 28 ? 14.694 -28.149 3.293 1.00 14.57 25 GLN B C 1
ATOM 1289 O O . GLN B 1 28 ? 14.768 -27.183 2.528 1.00 13.86 25 GLN B O 1
ATOM 1295 N N . PHE B 1 29 ? 13.746 -28.248 4.225 1.00 15.48 26 PHE B N 1
ATOM 1296 C CA . PHE B 1 29 ? 12.806 -27.146 4.442 1.00 17.67 26 PHE B CA 1
ATOM 1297 C C . PHE B 1 29 ? 13.562 -25.876 4.882 1.00 17.11 26 PHE B C 1
ATOM 1298 O O . PHE B 1 29 ? 13.238 -24.770 4.451 1.00 16.36 26 PHE B O 1
ATOM 1306 N N . LEU B 1 30 ? 14.560 -26.036 5.752 1.00 16.74 27 LEU B N 1
ATOM 1307 C CA . LEU B 1 30 ? 15.379 -24.905 6.177 1.00 18.49 27 LEU B CA 1
ATOM 1308 C C . LEU B 1 30 ? 16.218 -24.352 5.021 1.00 17.46 27 LEU B C 1
ATOM 1309 O O . LEU B 1 30 ? 16.441 -23.159 4.953 1.00 16.65 27 LEU B O 1
ATOM 1314 N N . GLN B 1 31 ? 16.681 -25.224 4.126 1.00 15.06 28 GLN B N 1
ATOM 1315 C CA . GLN B 1 31 ? 17.339 -24.783 2.884 1.00 16.54 28 GLN B CA 1
ATOM 1316 C C . GLN B 1 31 ? 16.407 -23.884 2.050 1.00 18.21 28 GLN B C 1
ATOM 1317 O O . GLN B 1 31 ? 16.807 -22.820 1.564 1.00 15.80 28 GLN B O 1
ATOM 1323 N N . MET B 1 32 ? 15.154 -24.288 1.926 1.00 15.98 29 MET B N 1
ATOM 1324 C CA . MET B 1 32 ? 14.177 -23.509 1.173 1.00 15.22 29 MET B CA 1
ATOM 1325 C C . MET B 1 32 ? 13.951 -22.141 1.793 1.00 17.31 29 MET B C 1
ATOM 1326 O O . MET B 1 32 ? 13.751 -21.152 1.077 1.00 14.82 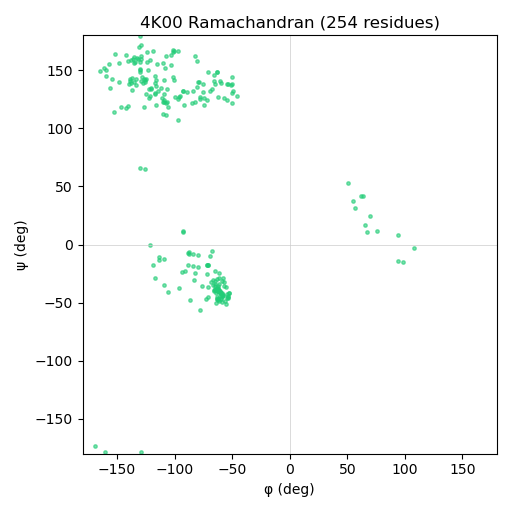29 MET B O 1
ATOM 1331 N N . CYS B 1 33 ? 13.989 -22.091 3.124 1.00 17.24 30 CYS B N 1
ATOM 1332 C CA . CYS B 1 33 ? 13.903 -20.842 3.856 1.00 16.17 30 CYS B CA 1
ATOM 1333 C C . CYS B 1 33 ? 15.077 -19.918 3.525 1.00 17.25 30 CYS B C 1
ATOM 1334 O O . CYS B 1 33 ? 14.879 -18.744 3.256 1.00 15.12 30 CYS B O 1
ATOM 1337 N N . HIS B 1 34 ? 16.293 -20.445 3.554 1.00 15.62 31 HIS B N 1
ATOM 1338 C CA . HIS B 1 34 ? 17.451 -19.620 3.239 1.00 17.62 31 HIS B CA 1
ATOM 1339 C C . HIS B 1 34 ? 17.374 -19.126 1.792 1.00 16.06 31 HIS B C 1
ATOM 1340 O O . HIS B 1 34 ? 17.723 -17.990 1.514 1.00 16.69 31 HIS B O 1
ATOM 1347 N N . GLU B 1 35 ? 16.880 -19.965 0.888 1.00 16.68 32 GLU B N 1
ATOM 1348 C CA . GLU B 1 35 ? 16.664 -19.542 -0.501 1.00 15.78 32 GLU B CA 1
ATOM 1349 C C . GLU B 1 35 ? 15.697 -18.367 -0.579 1.00 16.14 32 GLU B C 1
ATOM 1350 O O . GLU B 1 35 ? 15.903 -17.420 -1.363 1.00 17.67 32 GLU B O 1
ATOM 1356 N N . ALA B 1 36 ? 14.632 -18.415 0.215 1.00 15.71 33 ALA B N 1
ATOM 1357 C CA . ALA B 1 36 ? 13.635 -17.351 0.175 1.00 16.46 33 ALA B CA 1
ATOM 1358 C C . ALA B 1 36 ? 14.310 -16.050 0.613 1.00 17.31 33 ALA B C 1
ATOM 1359 O O . ALA B 1 36 ? 14.115 -14.989 0.015 1.00 18.51 33 ALA B O 1
ATOM 1361 N N . TYR B 1 37 ? 15.085 -16.154 1.682 1.00 17.22 34 TYR B N 1
ATOM 1362 C CA . TYR B 1 37 ? 15.888 -15.040 2.190 1.00 18.63 34 TYR B CA 1
ATOM 1363 C C . TYR B 1 37 ? 16.811 -14.477 1.103 1.00 19.00 34 TYR B C 1
ATOM 1364 O O . TYR B 1 37 ? 16.810 -13.276 0.854 1.00 17.45 34 TYR B O 1
ATOM 1373 N N . GLU B 1 38 ? 17.582 -15.341 0.445 1.00 17.28 35 GLU B N 1
ATOM 1374 C CA . GLU B 1 38 ? 18.466 -14.898 -0.650 1.00 17.24 35 GLU B CA 1
ATOM 1375 C C . GLU B 1 38 ? 17.708 -14.251 -1.806 1.00 20.25 35 GLU B C 1
ATOM 1376 O O . GLU B 1 38 ? 18.196 -13.291 -2.403 1.00 22.51 35 GLU B O 1
ATOM 1382 N N A SER B 1 39 ? 16.522 -14.763 -2.122 0.50 20.08 36 SER B N 1
ATOM 1383 N N B SER B 1 39 ? 16.522 -14.772 -2.109 0.50 20.71 36 SER B N 1
ATOM 1384 C CA A SER B 1 39 ? 15.724 -14.193 -3.207 0.50 20.33 36 SER B CA 1
ATOM 1385 C CA B SER B 1 39 ? 15.701 -14.238 -3.195 0.50 21.42 36 SER B CA 1
ATOM 1386 C C A SER B 1 39 ? 15.199 -12.815 -2.816 0.50 21.54 36 SER B C 1
ATOM 1387 C C B SER B 1 39 ? 15.157 -12.853 -2.826 0.50 22.15 36 SER B C 1
ATOM 1388 O O A SER B 1 39 ? 15.168 -11.883 -3.629 0.50 21.67 36 SER B O 1
ATOM 1389 O O B SER B 1 39 ? 15.083 -11.951 -3.665 0.50 22.75 36 SER B O 1
ATOM 1394 N N . TRP B 1 40 ? 14.798 -12.674 -1.559 1.00 20.88 37 TRP B N 1
ATOM 1395 C CA . TRP B 1 40 ? 14.359 -11.380 -1.083 1.00 21.45 37 TRP B CA 1
ATOM 1396 C C . TRP B 1 40 ? 15.505 -10.372 -1.156 1.00 22.23 37 TRP B C 1
ATOM 1397 O O . TRP B 1 40 ? 15.324 -9.236 -1.630 1.00 24.27 37 TRP B O 1
ATOM 1408 N N . LEU B 1 41 ? 16.688 -10.792 -0.718 1.00 22.06 38 LEU B N 1
ATOM 1409 C CA . LEU B 1 41 ? 17.875 -9.932 -0.794 1.00 23.80 38 LEU B CA 1
ATOM 1410 C C . LEU B 1 41 ? 18.106 -9.432 -2.214 1.00 27.08 38 LEU B C 1
ATOM 1411 O O . LEU B 1 41 ? 18.385 -8.253 -2.443 1.00 31.67 38 LEU B O 1
ATOM 1416 N N . SER B 1 42 ? 18.004 -10.344 -3.165 1.00 26.05 39 SER B N 1
ATOM 1417 C CA . SER B 1 42 ? 18.256 -10.034 -4.558 1.00 28.41 39 SER B CA 1
ATOM 1418 C C . SER B 1 42 ? 17.209 -9.060 -5.095 1.00 27.31 39 SER B C 1
ATOM 1419 O O . SER B 1 42 ? 17.533 -8.140 -5.850 1.00 30.92 39 SER B O 1
ATOM 1422 N N . SER B 1 43 ? 15.956 -9.248 -4.685 1.00 23.98 40 SER B N 1
ATOM 1423 C CA . SER B 1 43 ? 14.884 -8.333 -5.069 1.00 25.94 40 SER B CA 1
ATOM 1424 C C . SER B 1 43 ? 15.122 -6.921 -4.526 1.00 26.05 40 SER B C 1
ATOM 1425 O O . SER B 1 43 ? 14.699 -5.938 -5.129 1.00 29.18 40 SER B O 1
ATOM 1428 N N . GLU B 1 44 ? 15.793 -6.831 -3.384 1.00 27.74 41 GLU B N 1
ATOM 1429 C CA . GLU B 1 44 ? 16.108 -5.542 -2.774 1.00 27.39 41 GLU B CA 1
ATOM 1430 C C . GLU B 1 44 ? 17.475 -5.033 -3.205 1.00 29.92 41 GLU B C 1
ATOM 1431 O O . GLU B 1 44 ? 17.995 -4.063 -2.636 1.00 31.44 41 GLU B O 1
ATOM 1437 N N . HIS B 1 45 ? 18.044 -5.682 -4.216 1.00 30.47 42 HIS B N 1
ATOM 1438 C CA . HIS B 1 45 ? 19.350 -5.316 -4.752 1.00 34.00 42 HIS B CA 1
ATOM 1439 C C . HIS B 1 45 ? 20.396 -5.336 -3.661 1.00 33.95 42 HIS B C 1
ATOM 1440 O O . HIS B 1 45 ? 21.353 -4.557 -3.675 1.00 35.33 4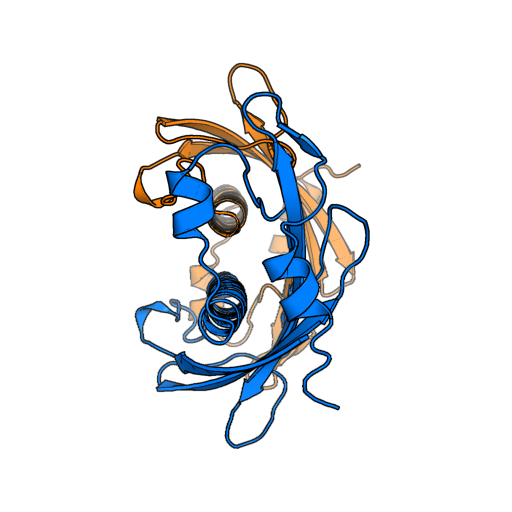2 HIS B O 1
ATOM 1447 N N . LEU B 1 46 ? 20.195 -6.223 -2.697 1.00 30.56 43 LEU B N 1
ATOM 1448 C CA . LEU B 1 46 ? 21.246 -6.578 -1.779 1.00 31.27 43 LEU B CA 1
ATOM 1449 C C . LEU B 1 46 ? 21.817 -7.915 -2.260 1.00 34.54 43 LEU B C 1
ATOM 1450 O O . LEU B 1 46 ? 21.265 -8.572 -3.139 1.00 34.52 43 LEU B O 1
ATOM 1455 N N . SER B 1 47 ? 22.963 -8.281 -1.733 1.00 38.94 44 SER B N 1
ATOM 1456 C CA . SER B 1 47 ? 23.741 -9.354 -2.329 1.00 43.96 44 SER B CA 1
ATOM 1457 C C . SER B 1 47 ? 24.532 -9.946 -1.211 1.00 34.46 44 SER B C 1
ATOM 1458 O O . SER B 1 47 ? 25.376 -9.265 -0.614 1.00 38.93 44 SER B O 1
ATOM 1461 N N . LEU B 1 48 ? 24.228 -11.197 -0.890 1.00 36.45 45 LEU B N 1
ATOM 1462 C CA . LEU B 1 48 ? 24.990 -11.903 0.120 1.00 33.47 45 LEU B CA 1
ATOM 1463 C C . LEU B 1 48 ? 26.417 -12.038 -0.353 1.00 32.49 45 LEU B C 1
ATOM 1464 O O . LEU B 1 48 ? 27.352 -11.897 0.435 1.00 31.83 45 LEU B O 1
ATOM 1469 N N . GLN B 1 49 ? 26.583 -12.291 -1.653 1.00 27.76 46 GLN B N 1
ATOM 1470 C CA . GLN B 1 49 ? 27.901 -12.474 -2.253 1.00 28.51 46 GLN B CA 1
ATOM 1471 C C . GLN B 1 49 ? 28.738 -11.204 -2.095 1.00 28.74 46 GLN B C 1
ATOM 1472 O O . GLN B 1 49 ? 29.947 -11.263 -1.915 1.00 28.16 46 GLN B O 1
ATOM 1478 N N . ASN B 1 50 ? 28.084 -10.051 -2.149 1.00 31.21 47 ASN B N 1
ATOM 1479 C CA . ASN B 1 50 ? 28.796 -8.788 -2.058 1.00 35.30 47 ASN B CA 1
ATOM 1480 C C . ASN B 1 50 ? 29.477 -8.617 -0.703 1.00 30.99 47 ASN B C 1
ATOM 1481 O O . ASN B 1 50 ? 30.657 -8.289 -0.627 1.00 35.53 47 ASN B O 1
ATOM 1486 N N . ILE B 1 51 ? 28.725 -8.822 0.364 1.00 32.77 48 ILE B N 1
ATOM 1487 C CA . ILE B 1 51 ? 29.279 -8.672 1.702 1.00 34.03 48 ILE B CA 1
ATOM 1488 C C . ILE B 1 51 ? 30.365 -9.704 1.985 1.00 35.87 48 ILE B C 1
ATOM 1489 O O . ILE B 1 51 ? 31.381 -9.392 2.613 1.00 37.66 48 ILE B O 1
ATOM 1494 N N . ILE B 1 52 ? 30.149 -10.934 1.520 1.00 36.08 49 ILE B N 1
ATOM 1495 C CA . ILE B 1 52 ? 31.155 -11.975 1.656 1.00 38.90 49 ILE B CA 1
ATOM 1496 C C . ILE B 1 52 ? 32.434 -11.538 0.963 1.00 39.39 49 ILE B C 1
ATOM 1497 O O . ILE B 1 52 ? 33.538 -11.672 1.501 1.00 42.21 49 ILE B O 1
ATOM 1502 N N . SER B 1 53 ? 32.276 -10.988 -0.235 1.00 41.23 50 SER B N 1
ATOM 1503 C CA . SER B 1 53 ? 33.415 -10.566 -1.032 1.00 43.34 50 SER B CA 1
ATOM 1504 C C . SER B 1 53 ? 34.208 -9.424 -0.395 1.00 46.19 50 SER B C 1
ATOM 1505 O O . SER B 1 53 ? 35.413 -9.319 -0.592 1.00 42.86 50 SER B O 1
ATOM 1508 N N . VAL B 1 54 ? 33.544 -8.550 0.351 1.00 48.76 51 VAL B N 1
ATOM 1509 C CA . VAL B 1 54 ? 34.252 -7.394 0.907 1.00 51.05 51 VAL B CA 1
ATOM 1510 C C . VAL B 1 54 ? 35.065 -7.822 2.119 1.00 53.23 51 VAL B C 1
ATOM 1511 O O . VAL B 1 54 ? 36.281 -7.612 2.176 1.00 47.69 51 VAL B O 1
ATOM 1515 N N . GLY B 1 55 ? 34.383 -8.414 3.090 1.00 45.23 52 GLY B N 1
ATOM 1516 C CA . GL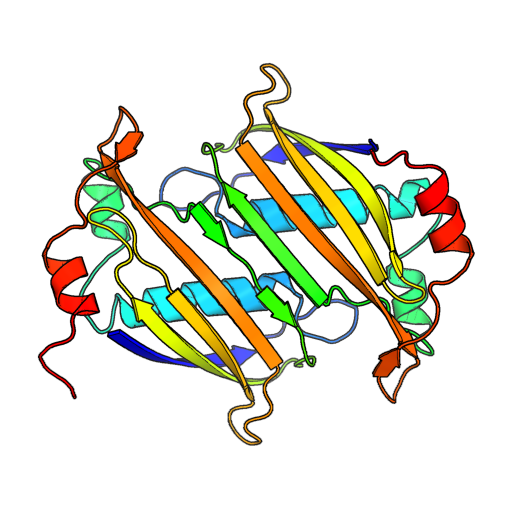Y B 1 55 ? 35.062 -9.095 4.180 1.00 52.08 52 GLY B CA 1
ATOM 1517 C C . GLY B 1 55 ? 35.781 -8.151 5.126 1.00 47.96 52 GLY B C 1
ATOM 1518 O O . GLY B 1 55 ? 36.719 -8.542 5.805 1.00 46.94 52 GLY B O 1
ATOM 1519 N N . ASP B 1 56 ? 35.325 -6.908 5.190 1.00 47.61 53 ASP B N 1
ATOM 1520 C CA . ASP B 1 56 ? 35.426 -6.130 6.418 1.00 48.40 53 ASP B CA 1
ATOM 1521 C C . ASP B 1 56 ? 34.257 -6.462 7.349 1.00 41.62 53 ASP B C 1
ATOM 1522 O O . ASP B 1 56 ? 34.294 -6.158 8.544 1.00 43.45 53 ASP B O 1
ATOM 1527 N N . PHE B 1 57 ? 33.214 -7.051 6.783 1.00 37.74 54 PHE B N 1
ATOM 1528 C CA . PHE B 1 57 ? 32.034 -7.452 7.554 1.00 36.04 54 PHE B CA 1
ATOM 1529 C C . PHE B 1 57 ? 31.529 -8.826 7.148 1.00 33.86 54 PHE B C 1
ATOM 1530 O O . PHE B 1 57 ? 31.784 -9.307 6.040 1.00 32.55 54 PHE B O 1
ATOM 1538 N N . ALA B 1 58 ? 30.770 -9.444 8.048 1.00 30.89 55 ALA B N 1
ATOM 1539 C CA . ALA B 1 58 ? 29.998 -10.611 7.706 1.00 29.73 55 ALA B CA 1
ATOM 1540 C C . ALA B 1 58 ? 28.570 -10.469 8.212 1.00 29.78 55 ALA B C 1
ATOM 1541 O O . ALA B 1 58 ? 28.290 -9.672 9.109 1.00 30.56 55 ALA B O 1
ATOM 1543 N N . LEU B 1 59 ? 27.668 -11.243 7.627 1.00 28.40 56 LEU B N 1
ATOM 1544 C CA . LEU B 1 59 ? 26.286 -11.248 8.074 1.00 29.67 56 LEU B CA 1
ATOM 1545 C C . LEU B 1 59 ? 25.801 -12.672 8.293 1.00 28.00 56 LEU B C 1
ATOM 1546 O O . LEU B 1 59 ? 24.908 -13.156 7.598 1.00 26.09 56 LEU B O 1
ATOM 1551 N N . PRO B 1 60 ? 26.396 -13.352 9.285 1.00 25.45 57 PRO B N 1
ATOM 1552 C CA . PRO B 1 60 ? 26.116 -14.757 9.532 1.00 24.89 57 PRO B CA 1
ATOM 1553 C C . PRO B 1 60 ? 24.727 -14.996 10.100 1.00 24.19 57 PRO B C 1
ATOM 1554 O O . PRO B 1 60 ? 24.187 -14.158 10.831 1.00 20.07 57 PRO B O 1
ATOM 1558 N N . LEU B 1 61 ? 24.175 -16.150 9.756 1.00 22.52 58 LEU B N 1
ATOM 1559 C CA . LEU B 1 61 ? 23.053 -16.721 10.466 1.00 23.27 58 LEU B CA 1
ATOM 1560 C C . LEU B 1 61 ? 23.549 -17.291 11.790 1.00 24.08 58 LEU B C 1
ATOM 1561 O O . LEU B 1 61 ? 24.505 -18.072 11.813 1.00 25.15 58 LEU B O 1
ATOM 1566 N N . VAL B 1 62 ? 22.923 -16.874 12.893 1.00 22.80 59 VAL B N 1
ATOM 1567 C CA . VAL B 1 62 ? 23.359 -17.270 14.236 1.00 24.53 59 VAL B CA 1
ATOM 1568 C C . VAL B 1 62 ? 22.348 -18.165 14.953 1.00 22.06 59 VAL B C 1
ATOM 1569 O O . VAL B 1 62 ? 22.660 -18.762 15.982 1.00 24.67 59 VAL B O 1
ATOM 1573 N N . HIS B 1 63 ? 21.134 -18.240 14.419 1.00 20.71 60 HIS B N 1
ATOM 1574 C CA . HIS B 1 63 ? 20.117 -19.132 14.950 1.00 22.43 60 HIS B CA 1
ATOM 1575 C C . HIS B 1 63 ? 19.219 -19.606 13.818 1.00 20.04 60 HIS B C 1
ATOM 1576 O O . HIS B 1 63 ? 18.865 -18.844 12.927 1.00 19.15 60 HIS B O 1
ATOM 1583 N N . ALA B 1 64 ? 18.852 -20.876 13.855 1.00 20.70 61 ALA B N 1
ATOM 1584 C CA . ALA B 1 64 ? 17.770 -21.373 13.043 1.00 18.95 61 ALA B CA 1
ATOM 1585 C C . ALA B 1 64 ? 16.904 -22.326 13.846 1.00 21.77 61 ALA B C 1
ATOM 1586 O O . ALA B 1 64 ? 17.414 -23.149 14.621 1.00 22.63 61 ALA B O 1
ATOM 1588 N N . SER B 1 65 ? 15.590 -22.218 13.663 1.00 21.12 62 SER B N 1
ATOM 1589 C CA . SER B 1 65 ? 14.676 -23.209 14.204 1.00 20.95 62 SER B CA 1
ATOM 1590 C C . SER B 1 65 ? 13.436 -23.389 13.326 1.00 18.57 62 SER B C 1
ATOM 1591 O O . SER B 1 65 ? 13.073 -22.514 12.546 1.00 17.33 62 SER B O 1
ATOM 1594 N N . ILE B 1 66 ? 12.819 -24.557 13.444 1.00 19.76 63 ILE B N 1
ATOM 1595 C CA . ILE B 1 66 ? 11.754 -24.966 12.552 1.00 19.34 63 ILE B CA 1
ATOM 1596 C C . ILE B 1 66 ? 10.865 -26.003 13.237 1.00 19.14 63 ILE B C 1
ATOM 1597 O O . ILE B 1 66 ? 11.358 -26.919 13.912 1.00 19.76 63 ILE B O 1
ATOM 1602 N N . ASP B 1 67 ? 9.552 -25.809 13.115 1.00 17.49 64 ASP B N 1
ATOM 1603 C CA . ASP B 1 67 ? 8.556 -26.818 13.504 1.00 19.01 64 ASP B CA 1
ATOM 1604 C C . ASP B 1 67 ? 7.896 -27.403 12.258 1.00 20.61 64 ASP B C 1
ATOM 1605 O O . ASP B 1 67 ? 7.649 -26.686 11.286 1.00 18.58 64 ASP B O 1
ATOM 1610 N N . PHE B 1 68 ? 7.645 -28.710 12.290 1.00 19.81 65 PHE B N 1
ATOM 1611 C CA . PHE B 1 68 ? 7.075 -29.431 11.160 1.00 20.30 65 PHE B CA 1
ATOM 1612 C C . PHE B 1 68 ? 5.657 -29.895 11.489 1.00 22.65 65 PHE B C 1
ATOM 1613 O O . PHE B 1 68 ? 5.406 -30.422 12.572 1.00 23.10 65 PHE B O 1
ATOM 1621 N N . PHE B 1 69 ? 4.734 -29.704 10.550 1.00 20.01 66 PHE B N 1
ATOM 1622 C CA . PHE B 1 69 ? 3.323 -29.987 10.807 1.00 23.20 66 PHE B CA 1
ATOM 1623 C C . PHE B 1 69 ? 2.760 -31.095 9.933 1.00 24.08 66 PHE B C 1
ATOM 1624 O O . PHE B 1 69 ? 1.819 -31.791 10.322 1.00 24.60 66 PHE B O 1
ATOM 1632 N N . ALA B 1 70 ? 3.331 -31.227 8.747 1.00 23.24 67 ALA B N 1
ATOM 1633 C CA . ALA B 1 70 ? 2.872 -32.180 7.755 1.00 24.11 67 ALA B CA 1
ATOM 1634 C C . ALA B 1 70 ? 3.957 -32.320 6.720 1.00 22.29 67 ALA B C 1
ATOM 1635 O O . ALA B 1 70 ? 4.685 -31.367 6.442 1.00 21.90 67 ALA B O 1
ATOM 1637 N N . PRO B 1 71 ? 4.062 -33.511 6.127 1.00 25.49 68 PRO B N 1
ATOM 1638 C CA . PRO B 1 71 ? 5.118 -33.785 5.178 1.00 26.73 68 PRO B CA 1
ATOM 1639 C C . PRO B 1 71 ? 4.809 -33.242 3.792 1.00 24.71 68 PRO B C 1
ATOM 1640 O O . PRO B 1 71 ? 3.648 -33.029 3.447 1.00 22.94 68 PRO B O 1
ATOM 1644 N N . ALA B 1 72 ? 5.848 -33.037 2.997 1.00 24.28 69 ALA B N 1
ATOM 1645 C CA . ALA B 1 72 ? 5.676 -32.811 1.568 1.00 22.01 69 ALA B CA 1
ATOM 1646 C C . ALA B 1 72 ? 6.387 -33.899 0.749 1.00 22.12 69 ALA B C 1
ATOM 1647 O O . ALA B 1 72 ? 7.203 -34.672 1.276 1.00 19.47 69 ALA B O 1
ATOM 1649 N N . HIS B 1 73 ? 6.070 -33.952 -0.538 1.00 20.59 70 HIS B N 1
ATOM 1650 C CA . HIS B 1 73 ? 6.602 -34.977 -1.428 1.00 22.34 70 HIS B CA 1
ATOM 1651 C C . HIS B 1 73 ? 7.196 -34.367 -2.681 1.00 20.31 70 HIS B C 1
ATOM 1652 O O . HIS B 1 73 ? 6.871 -33.235 -3.054 1.00 21.11 70 HIS B O 1
ATOM 1659 N N . CYS B 1 74 ? 8.061 -35.143 -3.327 1.00 23.06 71 CYS B N 1
ATOM 1660 C CA . CYS B 1 74 ? 8.619 -34.801 -4.630 1.00 20.83 71 CYS B CA 1
ATOM 1661 C C . CYS B 1 74 ? 7.536 -34.322 -5.582 1.00 20.57 71 CYS B C 1
ATOM 1662 O O . CYS B 1 74 ? 6.525 -34.985 -5.763 1.00 21.54 71 CYS B O 1
ATOM 1665 N N . GLY B 1 75 ? 7.756 -33.157 -6.176 1.00 19.95 72 GLY B N 1
ATOM 1666 C CA . GLY B 1 75 ? 6.861 -32.634 -7.205 1.00 23.46 72 GLY B CA 1
ATOM 1667 C C . GLY B 1 75 ? 5.880 -31.614 -6.645 1.00 22.44 72 GLY B C 1
ATOM 1668 O O . GLY B 1 75 ? 5.247 -30.879 -7.398 1.00 23.08 72 GLY B O 1
ATOM 1669 N N . ASP B 1 76 ? 5.745 -31.560 -5.322 1.00 20.98 73 ASP B N 1
ATOM 1670 C CA . ASP B 1 76 ? 4.819 -30.613 -4.711 1.00 20.50 73 ASP B CA 1
ATOM 1671 C C . ASP B 1 76 ? 5.270 -29.194 -5.035 1.00 20.73 73 ASP B C 1
ATOM 1672 O O . ASP B 1 76 ? 6.470 -28.920 -5.175 1.00 18.63 73 ASP B O 1
ATOM 1677 N N . ARG B 1 77 ? 4.309 -28.285 -5.154 1.00 21.30 74 ARG B N 1
ATOM 1678 C CA . ARG B 1 77 ? 4.640 -26.881 -5.312 1.00 23.09 74 ARG B CA 1
ATOM 1679 C C . ARG B 1 77 ? 4.362 -26.152 -4.019 1.00 23.39 74 ARG B C 1
ATOM 1680 O O . ARG B 1 77 ? 3.214 -26.095 -3.567 1.00 25.51 74 ARG B O 1
ATOM 1688 N N . LEU B 1 78 ? 5.411 -25.586 -3.436 1.00 20.59 75 LEU B N 1
ATOM 1689 C CA . LEU B 1 78 ? 5.315 -24.960 -2.135 1.00 20.53 75 LEU B CA 1
ATOM 1690 C C . LEU B 1 78 ? 5.461 -23.445 -2.250 1.00 21.72 75 LEU B C 1
ATOM 1691 O O . LEU B 1 78 ? 6.037 -22.930 -3.218 1.00 20.63 75 LEU B O 1
ATOM 1696 N N . LEU B 1 79 ? 4.919 -22.745 -1.259 1.00 22.82 76 LEU B N 1
ATOM 1697 C CA . LEU B 1 79 ? 5.156 -21.318 -1.074 1.00 20.84 76 LEU B CA 1
ATOM 1698 C C . LEU B 1 79 ? 5.853 -21.120 0.253 1.00 22.11 76 LEU B C 1
ATOM 1699 O O . LEU B 1 79 ? 5.421 -21.654 1.278 1.00 22.39 76 LEU B O 1
ATOM 1704 N N . VAL B 1 80 ? 6.951 -20.370 0.232 1.00 19.07 77 VAL B N 1
ATOM 1705 C CA . VAL B 1 80 ? 7.607 -19.939 1.450 1.00 20.58 77 VAL B CA 1
ATOM 1706 C C . VAL B 1 80 ? 7.356 -18.457 1.639 1.00 20.88 77 VAL B C 1
ATOM 1707 O O . VAL B 1 80 ? 7.858 -17.636 0.872 1.00 21.75 77 VAL B O 1
ATOM 1711 N N . ASN B 1 81 ? 6.567 -18.125 2.657 1.00 22.03 78 ASN B N 1
ATOM 1712 C CA . ASN B 1 81 ? 6.245 -16.746 2.939 1.00 21.96 78 ASN B CA 1
ATOM 1713 C C . ASN B 1 81 ? 7.155 -16.203 4.023 1.00 23.26 78 ASN B C 1
ATOM 1714 O O . ASN B 1 81 ? 7.264 -16.780 5.115 1.00 22.04 78 ASN B O 1
ATOM 1719 N N . LEU B 1 82 ? 7.810 -15.091 3.703 1.00 22.40 79 LEU B N 1
ATOM 1720 C CA . LEU B 1 82 ? 8.906 -14.573 4.501 1.00 22.57 79 LEU B CA 1
ATOM 1721 C C . LEU B 1 82 ? 8.554 -13.173 4.964 1.00 22.19 79 LEU B C 1
ATOM 1722 O O . LEU B 1 82 ? 8.170 -12.319 4.160 1.00 24.70 79 LEU B O 1
ATOM 1727 N N . THR B 1 83 ? 8.665 -12.942 6.267 1.00 20.53 80 THR B N 1
ATOM 1728 C CA . THR B 1 83 ? 8.639 -11.596 6.785 1.00 24.36 80 THR B CA 1
ATOM 1729 C C . THR B 1 83 ? 9.738 -11.452 7.808 1.00 24.30 80 THR B C 1
ATOM 1730 O O . THR B 1 83 ? 10.224 -12.443 8.364 1.00 20.42 80 THR B O 1
ATOM 1734 N N . ILE B 1 84 ? 10.166 -10.217 8.017 1.00 23.03 81 ILE B N 1
ATOM 1735 C CA . ILE B 1 84 ? 11.407 -9.964 8.720 1.00 22.94 81 ILE B CA 1
ATOM 1736 C C . ILE B 1 84 ? 11.197 -8.780 9.634 1.00 24.65 81 ILE B C 1
ATOM 1737 O O . ILE B 1 84 ? 10.557 -7.790 9.261 1.00 22.48 81 ILE B O 1
ATOM 1742 N N . THR B 1 85 ? 11.729 -8.882 10.842 1.00 24.76 82 THR B N 1
ATOM 1743 C CA . THR B 1 85 ? 11.727 -7.751 11.740 1.00 25.94 82 THR B CA 1
ATOM 1744 C C . THR B 1 85 ? 13.133 -7.553 12.294 1.00 25.68 82 THR B C 1
ATOM 1745 O O . THR B 1 85 ? 13.896 -8.505 12.452 1.00 26.14 82 THR B O 1
ATOM 1749 N N . GLN B 1 86 ? 13.484 -6.306 12.565 1.00 24.81 83 GLN B N 1
ATOM 1750 C CA . GLN B 1 86 ? 14.754 -6.019 13.194 1.00 26.58 83 GLN B CA 1
ATOM 1751 C C . GLN B 1 86 ? 14.618 -6.138 14.707 1.00 30.94 83 GLN B C 1
ATOM 1752 O O . GLN B 1 86 ? 13.809 -5.440 15.317 1.00 30.82 83 GLN B O 1
ATOM 1758 N N . ALA B 1 87 ? 15.420 -7.015 15.304 1.00 31.10 84 ALA B N 1
ATOM 1759 C CA . ALA B 1 87 ? 15.284 -7.358 16.725 1.00 33.52 84 ALA B CA 1
ATOM 1760 C C . ALA B 1 87 ? 16.138 -6.450 17.606 1.00 36.70 84 ALA B C 1
ATOM 1761 O O . ALA B 1 87 ? 15.865 -6.288 18.800 1.00 38.22 84 ALA B O 1
ATOM 1763 N N . SER B 1 88 ? 17.171 -5.854 17.023 1.00 32.28 85 SER B N 1
ATOM 1764 C CA . SER B 1 88 ? 18.079 -4.998 17.776 1.00 34.33 85 SER B CA 1
ATOM 1765 C C . SER B 1 88 ? 18.971 -4.274 16.782 1.00 33.88 85 SER B C 1
ATOM 1766 O O . SER B 1 88 ? 18.769 -4.384 15.575 1.00 30.80 85 SER B O 1
ATOM 1769 N N . ALA B 1 89 ? 19.957 -3.541 17.283 1.00 33.69 86 ALA B N 1
ATOM 1770 C CA . ALA B 1 89 ? 20.850 -2.780 16.408 1.00 34.44 86 ALA B CA 1
ATOM 1771 C C . ALA B 1 89 ? 21.606 -3.700 15.459 1.00 34.44 86 ALA B C 1
ATOM 1772 O O . ALA B 1 89 ? 21.958 -3.305 14.337 1.00 31.29 86 ALA B O 1
ATOM 1774 N N . HIS B 1 90 ? 21.838 -4.935 15.902 1.00 31.39 87 HIS B N 1
ATOM 1775 C CA . HIS B 1 90 ? 22.811 -5.800 15.254 1.00 31.99 87 HIS B CA 1
ATOM 1776 C C . HIS B 1 90 ? 22.157 -6.988 14.587 1.00 27.55 87 HIS B C 1
ATOM 1777 O O . HIS B 1 90 ? 22.811 -7.700 13.835 1.00 26.34 87 HIS B O 1
ATOM 1784 N N . ARG B 1 91 ? 20.873 -7.202 14.862 1.00 26.53 88 ARG B N 1
ATOM 1785 C CA . ARG B 1 91 ? 20.245 -8.511 14.659 1.00 25.35 88 ARG B CA 1
ATOM 1786 C C . ARG B 1 91 ? 18.872 -8.371 14.011 1.00 25.66 88 ARG B C 1
ATOM 1787 O O . ARG B 1 91 ? 18.063 -7.536 14.439 1.00 27.68 88 ARG B O 1
ATOM 1795 N N . PHE B 1 92 ? 18.612 -9.184 12.986 1.00 22.53 89 PHE B N 1
ATOM 1796 C CA . PHE B 1 92 ? 17.257 -9.340 12.461 1.00 21.79 89 PHE B CA 1
ATOM 1797 C C . PHE B 1 92 ? 16.743 -10.768 12.493 1.00 20.27 89 PHE B C 1
ATOM 1798 O O . PHE B 1 92 ? 17.512 -11.719 12.563 1.00 22.61 89 PHE B O 1
ATOM 1806 N N . CYS B 1 93 ? 15.424 -10.893 12.446 1.00 22.36 90 CYS B N 1
ATOM 1807 C CA . CYS B 1 93 ? 14.748 -12.169 12.611 1.00 19.72 90 CYS B CA 1
ATOM 1808 C C . CYS B 1 93 ? 13.808 -12.378 11.414 1.00 19.48 90 CYS B C 1
ATOM 1809 O O . CYS B 1 93 ? 12.884 -11.573 11.180 1.00 21.80 90 CYS B O 1
ATOM 1812 N N . CYS B 1 94 ? 14.062 -13.439 10.652 1.00 21.19 91 CYS B N 1
ATOM 1813 C CA . CYS B 1 94 ? 13.214 -13.830 9.525 1.00 21.15 91 CYS B CA 1
ATOM 1814 C C . CYS B 1 94 ? 12.217 -14.879 9.997 1.00 22.91 91 CYS B C 1
ATOM 1815 O O . CYS B 1 94 ? 12.596 -15.878 10.616 1.00 19.21 91 CYS B O 1
ATOM 1818 N N . ASP B 1 95 ? 10.943 -14.634 9.722 1.00 20.25 92 ASP B N 1
ATOM 1819 C CA . ASP B 1 95 ? 9.909 -15.628 9.962 1.00 21.78 92 ASP B CA 1
ATOM 1820 C C . ASP B 1 95 ? 9.440 -16.211 8.645 1.00 22.29 92 ASP B C 1
ATOM 1821 O O . ASP B 1 95 ? 9.160 -15.468 7.703 1.00 20.82 92 ASP B O 1
ATOM 1826 N N . TYR B 1 96 ? 9.336 -17.538 8.604 1.00 19.39 93 TYR B N 1
ATOM 1827 C CA . TYR B 1 96 ? 8.922 -18.233 7.411 1.00 19.92 93 TYR B CA 1
ATOM 1828 C C . TYR B 1 96 ? 7.742 -19.129 7.705 1.00 25.34 93 TYR B C 1
ATOM 1829 O O . TYR B 1 96 ? 7.694 -19.812 8.744 1.00 19.57 93 TYR B O 1
ATOM 1838 N N . GLU B 1 97 ? 6.798 -19.148 6.770 1.00 22.68 94 GLU B N 1
ATOM 1839 C CA . GLU B 1 97 ? 5.757 -20.163 6.759 1.00 22.40 94 GLU B CA 1
ATOM 1840 C C . GLU B 1 97 ? 5.788 -20.907 5.436 1.00 21.01 94 GLU B C 1
ATOM 1841 O O . GLU B 1 97 ? 5.712 -20.298 4.372 1.00 22.52 94 GLU B O 1
ATOM 1847 N N . ILE B 1 98 ? 5.878 -22.230 5.500 1.00 18.43 95 ILE B N 1
ATOM 1848 C CA . ILE B 1 98 ? 5.939 -23.030 4.289 1.00 19.54 95 ILE B CA 1
ATOM 1849 C C . ILE B 1 98 ? 4.624 -23.796 4.113 1.00 23.49 95 ILE B C 1
ATOM 1850 O O . ILE B 1 98 ? 4.176 -24.512 5.026 1.00 21.44 95 ILE B O 1
ATOM 1855 N N . SER B 1 99 ? 3.978 -23.610 2.961 1.00 19.69 96 SER B N 1
ATOM 1856 C CA . SER B 1 99 ? 2.663 -24.189 2.744 1.00 21.97 96 SER B CA 1
ATOM 1857 C C . SER B 1 99 ? 2.592 -24.825 1.361 1.00 21.26 96 SER B C 1
ATOM 1858 O O . SER B 1 99 ? 3.393 -24.510 0.488 1.00 18.78 96 SER B O 1
ATOM 1861 N N . GLN B 1 100 ? 1.615 -25.701 1.161 1.00 21.46 97 GLN B N 1
ATOM 1862 C CA . GLN B 1 100 ? 1.244 -26.122 -0.184 1.00 22.50 97 GLN B CA 1
ATOM 1863 C C . GLN B 1 100 ? 0.591 -24.964 -0.936 1.00 24.62 97 GLN B C 1
ATOM 1864 O O . GLN B 1 100 ? -0.321 -24.302 -0.416 1.00 23.78 97 GLN B O 1
ATOM 1870 N N . ALA B 1 101 ? 1.041 -24.735 -2.168 1.00 22.30 98 ALA B N 1
ATOM 1871 C CA . ALA B 1 101 ? 0.570 -23.600 -2.954 1.00 26.06 98 ALA B CA 1
ATOM 1872 C C . ALA B 1 101 ? -0.936 -23.635 -3.189 1.00 29.09 98 ALA B C 1
ATOM 1873 O O . ALA B 1 101 ? -1.613 -22.617 -3.036 1.00 30.73 98 ALA B O 1
ATOM 1875 N N . GLU B 1 102 ? -1.464 -24.794 -3.569 1.00 27.83 99 GLU B N 1
ATOM 1876 C CA . GLU B 1 102 ? -2.854 -24.864 -4.018 1.00 32.24 99 GLU B CA 1
ATOM 1877 C C . GLU B 1 102 ? -3.881 -24.950 -2.877 1.00 35.50 99 GLU B C 1
ATOM 1878 O O . GLU B 1 102 ? -5.053 -24.584 -3.060 1.00 36.02 99 GLU B O 1
ATOM 1884 N N . SER B 1 103 ? -3.460 -25.447 -1.713 1.00 34.27 100 SER B N 1
ATOM 1885 C CA . SER B 1 103 ? -4.401 -25.718 -0.611 1.00 35.14 100 SER B CA 1
ATOM 1886 C C . SER B 1 103 ? -4.080 -24.887 0.618 1.00 33.82 100 SER B C 1
ATOM 1887 O O . SER B 1 103 ? -4.911 -24.734 1.507 1.00 36.69 100 SER B O 1
ATOM 1890 N N . ALA B 1 104 ? -2.865 -24.358 0.667 1.00 30.74 101 ALA B N 1
ATOM 1891 C CA . ALA B 1 104 ? -2.375 -23.616 1.824 1.00 30.82 101 ALA B CA 1
ATOM 1892 C C . ALA B 1 104 ? -2.234 -24.500 3.061 1.00 30.33 101 ALA B C 1
ATOM 1893 O O . ALA B 1 104 ? -2.141 -23.992 4.180 1.00 30.87 101 ALA B O 1
ATOM 1895 N N . GLN B 1 105 ? -2.221 -25.816 2.863 1.00 31.40 102 GLN B N 1
ATOM 1896 C CA . GLN B 1 105 ? -1.824 -26.725 3.929 1.00 29.91 102 GLN B CA 1
ATOM 1897 C C . GLN B 1 105 ? -0.500 -26.260 4.511 1.00 25.31 102 GLN B C 1
ATOM 1898 O O . GLN B 1 105 ? 0.496 -26.159 3.810 1.00 24.17 102 GLN B O 1
ATOM 1904 N N . LEU B 1 106 ? -0.501 -25.989 5.810 1.00 25.31 103 LEU B N 1
ATOM 1905 C CA . LEU B 1 106 ? 0.714 -25.617 6.527 1.00 24.81 103 LEU B CA 1
ATOM 1906 C C . LEU B 1 106 ? 1.664 -26.791 6.720 1.00 22.28 103 LEU B C 1
ATOM 1907 O O . LEU B 1 106 ? 1.290 -27.823 7.278 1.00 23.24 103 LEU B O 1
ATOM 1912 N N . LEU B 1 107 ? 2.903 -26.636 6.272 1.00 19.63 104 LEU B N 1
ATOM 1913 C CA . LEU B 1 107 ? 3.877 -27.721 6.376 1.00 21.19 104 LEU B CA 1
ATOM 1914 C C . LEU B 1 107 ? 4.899 -27.454 7.475 1.00 23.63 104 LEU B C 1
ATOM 1915 O O . LEU B 1 107 ? 5.283 -28.360 8.222 1.00 21.84 104 LEU B O 1
ATOM 1920 N N . ALA B 1 108 ? 5.342 -26.205 7.572 1.00 20.47 105 ALA B N 1
ATOM 1921 C CA . ALA B 1 108 ? 6.348 -25.850 8.557 1.00 21.36 105 ALA B CA 1
ATOM 1922 C C . ALA B 1 108 ? 6.289 -24.364 8.865 1.00 23.66 105 ALA B C 1
ATOM 1923 O O . ALA B 1 108 ? 5.829 -23.566 8.039 1.00 21.08 105 ALA B O 1
ATOM 1925 N N . ARG B 1 109 ? 6.762 -24.010 10.057 1.00 19.34 106 ARG B N 1
ATOM 1926 C CA . ARG B 1 109 ? 7.050 -22.619 10.417 1.00 22.01 106 ARG B CA 1
ATOM 1927 C C . ARG B 1 109 ? 8.483 -22.528 10.944 1.00 21.17 106 ARG B C 1
ATOM 1928 O O . ARG B 1 109 ? 8.939 -23.409 11.680 1.00 19.53 106 ARG B O 1
ATOM 1936 N N . ALA B 1 110 ? 9.199 -21.478 10.559 1.00 18.79 107 ALA B N 1
ATOM 1937 C CA . ALA B 1 110 ? 10.605 -21.396 10.890 1.00 17.10 107 ALA B CA 1
ATOM 1938 C C . ALA B 1 110 ? 11.027 -19.978 11.238 1.00 18.92 107 ALA B C 1
ATOM 1939 O O . ALA B 1 110 ? 10.322 -19.003 10.928 1.00 18.65 107 ALA B O 1
ATOM 1941 N N . GLN B 1 111 ? 12.187 -19.875 11.884 1.00 19.31 108 GLN B N 1
ATOM 1942 C CA . GLN B 1 111 ? 12.859 -18.591 12.066 1.00 20.49 108 GLN B CA 1
ATOM 1943 C C . GLN B 1 111 ? 14.334 -18.774 11.805 1.00 17.93 108 GLN B C 1
ATOM 1944 O O . GLN B 1 111 ? 14.924 -19.808 12.161 1.00 20.01 108 GLN B O 1
ATOM 1950 N N . THR B 1 112 ? 14.931 -17.767 11.192 1.00 16.78 109 THR B N 1
ATOM 1951 C CA . THR B 1 112 ? 16.372 -17.619 11.204 1.00 17.48 109 THR B CA 1
ATOM 1952 C C . THR B 1 112 ? 16.707 -16.233 11.749 1.00 18.85 109 THR B C 1
ATOM 1953 O O . THR B 1 112 ? 16.004 -15.258 11.483 1.00 20.13 109 THR B O 1
ATOM 1957 N N . HIS B 1 113 ? 17.784 -16.160 12.521 1.00 18.13 110 HIS B N 1
ATOM 1958 C CA . HIS B 1 113 ? 18.291 -14.899 13.011 1.00 18.87 110 HIS B CA 1
ATOM 1959 C C . HIS B 1 113 ? 19.682 -14.659 12.464 1.00 20.06 110 HIS B C 1
ATOM 1960 O O . HIS B 1 113 ? 20.481 -15.586 12.331 1.00 20.23 110 HIS B O 1
ATOM 1967 N N . HIS B 1 114 ? 19.975 -13.395 12.200 1.00 19.15 111 HIS B N 1
ATOM 1968 C CA . HIS B 1 114 ? 21.159 -13.021 11.457 1.00 18.93 111 HIS B CA 1
ATOM 1969 C C . HIS B 1 114 ? 21.735 -11.794 12.144 1.00 20.43 111 HIS B C 1
ATOM 1970 O O . HIS B 1 114 ? 20.986 -10.918 12.567 1.00 22.78 111 HIS B O 1
ATOM 1977 N N . VAL B 1 115 ? 23.057 -11.720 12.250 1.00 22.59 112 VAL B N 1
ATOM 1978 C CA . VAL B 1 115 ? 23.713 -10.570 12.870 1.00 24.80 112 VAL B CA 1
ATOM 1979 C C . VAL B 1 115 ? 24.815 -10.052 11.959 1.00 25.38 112 VAL B C 1
ATOM 1980 O O . VAL B 1 115 ? 25.410 -10.801 11.189 1.00 25.74 112 VAL B O 1
ATOM 1984 N N . CYS B 1 116 ? 25.088 -8.762 12.047 1.00 24.14 113 CYS B N 1
ATOM 1985 C CA . CYS B 1 116 ? 26.234 -8.199 11.366 1.00 25.14 113 CYS B CA 1
ATOM 1986 C C . CYS B 1 116 ? 27.429 -8.182 12.304 1.00 29.20 113 CYS B C 1
ATOM 1987 O O . CYS B 1 116 ? 27.318 -7.737 13.450 1.00 28.25 113 CYS B O 1
ATOM 1990 N N . ILE B 1 117 ? 28.576 -8.650 11.810 1.00 28.07 114 ILE B N 1
ATOM 1991 C CA . ILE B 1 117 ? 29.827 -8.571 12.559 1.00 30.22 114 ILE B CA 1
ATOM 1992 C C . ILE B 1 117 ? 30.938 -7.941 11.729 1.00 31.76 114 ILE B C 1
ATOM 1993 O O . ILE B 1 117 ? 31.007 -8.139 10.521 1.00 29.40 114 ILE B O 1
ATOM 1998 N N . ALA B 1 118 ? 31.791 -7.173 12.398 1.00 36.67 115 ALA B N 1
ATOM 1999 C CA . ALA B 1 118 ? 33.038 -6.684 11.817 1.00 42.48 115 ALA B CA 1
ATOM 2000 C C . ALA B 1 118 ? 34.114 -7.774 11.868 1.00 46.68 115 ALA B C 1
ATOM 2001 O O . ALA B 1 118 ? 34.270 -8.449 12.881 1.00 48.03 115 ALA B O 1
ATOM 2003 N N . LEU B 1 119 ? 34.838 -7.948 10.764 1.00 47.86 116 LEU B N 1
ATOM 2004 C CA . LEU B 1 119 ? 35.920 -8.928 10.678 1.00 46.84 116 LEU B CA 1
ATOM 2005 C C . LEU B 1 119 ? 37.267 -8.213 10.779 1.00 51.75 116 LEU B C 1
ATOM 2006 O O . LEU B 1 119 ? 37.364 -7.032 10.454 1.00 52.81 116 LEU B O 1
ATOM 2011 N N . PRO B 1 120 ? 38.316 -8.925 11.233 1.00 53.55 117 PRO B N 1
ATOM 2012 C CA . PRO B 1 120 ? 38.363 -10.359 11.538 1.00 52.55 117 PRO B CA 1
ATOM 2013 C C . PRO B 1 120 ? 37.939 -10.715 12.969 1.00 51.56 117 PRO B C 1
ATOM 2014 O O . PRO B 1 120 ? 37.789 -11.898 13.288 1.00 51.63 117 PRO B O 1
ATOM 2018 N N . GLU B 1 121 ? 37.742 -9.702 13.810 1.00 51.34 118 GLU B N 1
ATOM 2019 C CA . GLU B 1 121 ? 37.542 -9.904 15.248 1.00 54.94 118 GLU B CA 1
ATOM 2020 C C . GLU B 1 121 ? 36.178 -10.527 15.582 1.00 52.54 118 GLU B C 1
ATOM 2021 O O . GLU B 1 121 ? 35.973 -11.034 16.684 1.00 49.17 118 GLU B O 1
ATOM 2027 N N . ARG B 1 122 ? 35.250 -10.472 14.630 1.00 44.18 119 ARG B N 1
ATOM 2028 C CA . ARG B 1 122 ? 33.924 -11.059 14.789 1.00 44.55 119 ARG B CA 1
ATOM 2029 C C . ARG B 1 122 ? 33.124 -10.393 15.914 1.00 45.52 119 ARG B C 1
ATOM 2030 O O . ARG B 1 122 ? 32.433 -11.065 16.679 1.00 47.76 119 ARG B O 1
ATOM 2038 N N . LYS B 1 123 ? 33.204 -9.070 15.995 1.00 50.00 120 LYS B N 1
ATOM 2039 C CA . LYS B 1 123 ? 32.439 -8.314 16.984 1.00 51.44 120 LYS B CA 1
ATOM 2040 C C . LYS B 1 123 ? 31.192 -7.697 16.354 1.00 44.58 120 LYS B C 1
ATOM 2041 O O . LYS B 1 123 ? 31.236 -7.235 15.215 1.00 40.10 120 LYS B O 1
ATOM 2047 N N . LYS B 1 124 ? 30.088 -7.694 17.104 1.00 41.77 121 LYS B N 1
ATOM 2048 C CA . LYS B 1 124 ? 28.816 -7.190 16.601 1.00 41.78 121 LYS B CA 1
ATOM 2049 C C . LYS B 1 124 ? 29.018 -5.809 16.010 1.00 38.50 121 LYS B C 1
ATOM 2050 O O . LYS B 1 124 ? 29.730 -4.988 16.573 1.00 39.44 121 LYS B O 1
ATOM 2056 N N . ALA B 1 125 ? 28.390 -5.569 14.863 1.00 35.99 122 ALA B N 1
ATOM 2057 C CA . ALA B 1 125 ? 28.331 -4.237 14.270 1.00 37.58 122 ALA B CA 1
ATOM 2058 C C . ALA B 1 125 ? 26.879 -3.940 13.912 1.00 34.94 122 ALA B C 1
ATOM 2059 O O . ALA B 1 125 ? 26.089 -4.861 13.731 1.00 30.90 122 ALA B O 1
ATOM 2061 N N . PRO B 1 126 ? 26.525 -2.651 13.807 1.00 38.01 123 PRO B N 1
ATOM 2062 C CA . PRO B 1 126 ? 25.170 -2.291 13.403 1.00 37.30 123 PRO B CA 1
ATOM 2063 C C . PRO B 1 126 ? 24.842 -2.848 12.027 1.00 34.35 123 PRO B C 1
ATOM 2064 O O . PRO B 1 126 ? 25.692 -2.832 11.138 1.00 31.34 123 PRO B O 1
ATOM 2068 N N . LEU B 1 127 ? 23.625 -3.361 11.864 1.00 30.22 124 LEU B N 1
ATOM 2069 C CA . LEU B 1 127 ? 23.114 -3.690 10.546 1.00 30.95 124 LEU B CA 1
ATOM 2070 C C . LEU B 1 127 ? 23.334 -2.499 9.615 1.00 31.99 124 LEU B C 1
ATOM 2071 O O 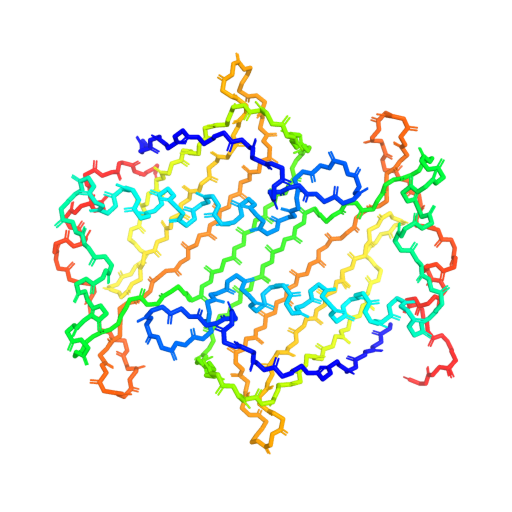. LEU B 1 127 ? 23.021 -1.371 9.977 1.00 31.70 124 LEU B O 1
ATOM 2076 N N . PRO B 1 128 ? 23.871 -2.753 8.414 1.00 33.34 125 PRO B N 1
ATOM 2077 C CA . PRO B 1 128 ? 23.906 -1.720 7.377 1.00 37.35 125 PRO B CA 1
ATOM 2078 C C . PRO B 1 128 ? 22.525 -1.083 7.188 1.00 34.18 125 PRO B C 1
ATOM 2079 O O . PRO B 1 128 ? 21.514 -1.790 7.173 1.00 30.19 125 PRO B O 1
ATOM 2083 N N . GLN B 1 129 ? 22.476 0.231 7.032 1.00 32.70 126 GLN B N 1
ATOM 2084 C CA . GLN B 1 129 ? 21.195 0.884 6.829 1.00 31.52 126 GLN B CA 1
ATOM 2085 C C . GLN B 1 129 ? 20.442 0.300 5.636 1.00 30.33 126 GLN B C 1
ATOM 2086 O O . GLN B 1 129 ? 19.221 0.203 5.671 1.00 30.52 126 GLN B O 1
ATOM 2092 N N . PRO B 1 130 ? 21.161 -0.068 4.564 1.00 32.13 127 PRO B N 1
ATOM 2093 C CA . PRO B 1 130 ? 20.434 -0.641 3.433 1.00 32.03 127 PRO B CA 1
ATOM 2094 C C . PRO B 1 130 ? 19.624 -1.863 3.797 1.00 30.01 127 PRO B C 1
ATOM 2095 O O . PRO B 1 130 ? 18.528 -2.047 3.264 1.00 26.80 127 PRO B O 1
ATOM 2099 N N . TRP B 1 131 ? 20.146 -2.681 4.708 1.00 27.90 128 TRP B N 1
ATOM 2100 C CA . TRP B 1 131 ? 19.403 -3.839 5.193 1.00 27.03 128 TRP B CA 1
ATOM 2101 C C . TRP B 1 131 ? 18.239 -3.387 6.071 1.00 25.58 128 TRP B C 1
ATOM 2102 O O . TRP B 1 131 ? 17.119 -3.862 5.902 1.00 23.95 128 TRP B O 1
ATOM 2113 N N . GLN B 1 132 ? 18.501 -2.451 6.980 1.00 25.49 129 GLN B N 1
ATOM 2114 C CA . GLN B 1 132 ? 17.454 -1.871 7.803 1.00 27.56 129 GLN B CA 1
ATOM 2115 C C . GLN B 1 132 ? 16.307 -1.314 6.968 1.00 28.62 129 GLN B C 1
ATOM 2116 O O . GLN B 1 132 ? 15.125 -1.513 7.289 1.00 27.05 129 GLN B O 1
ATOM 2122 N N . THR B 1 133 ? 16.662 -0.589 5.912 1.00 27.28 130 THR B N 1
ATOM 2123 C CA . THR B 1 133 ? 15.680 0.035 5.044 1.00 26.83 130 THR B CA 1
ATOM 2124 C C . THR B 1 133 ? 14.820 -1.035 4.374 1.00 27.24 130 THR B C 1
ATOM 2125 O O . THR B 1 133 ? 13.592 -0.931 4.362 1.00 28.27 130 THR B O 1
ATOM 2129 N N . ALA B 1 134 ? 15.462 -2.071 3.831 1.00 25.52 131 ALA B N 1
ATOM 2130 C CA . ALA B 1 134 ? 14.748 -3.166 3.169 1.00 26.30 131 ALA B CA 1
ATOM 2131 C C . ALA B 1 134 ? 13.804 -3.883 4.133 1.00 26.95 131 ALA B C 1
ATOM 2132 O O . ALA B 1 134 ? 12.669 -4.236 3.765 1.00 23.46 131 ALA B O 1
ATOM 2134 N N . ILE B 1 135 ? 14.277 -4.091 5.359 1.00 25.05 132 ILE B N 1
ATOM 2135 C CA . ILE B 1 135 ? 13.494 -4.778 6.382 1.00 25.85 132 ILE B CA 1
ATOM 2136 C C . ILE B 1 135 ? 12.245 -3.974 6.721 1.00 26.31 132 ILE B C 1
ATOM 2137 O O . ILE B 1 135 ? 11.165 -4.548 6.867 1.00 26.92 132 ILE B O 1
ATOM 2142 N N . CYS B 1 136 ? 12.392 -2.654 6.826 1.00 26.61 133 CYS B N 1
ATOM 2143 C CA . CYS B 1 136 ? 11.263 -1.763 7.081 1.00 31.64 133 CYS B CA 1
ATOM 2144 C C . CYS B 1 136 ? 10.162 -1.887 6.038 1.00 33.61 133 CYS B C 1
ATOM 2145 O O . CYS B 1 136 ? 8.986 -1.693 6.350 1.00 35.53 133 CYS B O 1
ATOM 2148 N N . ASP B 1 137 ? 10.544 -2.179 4.799 1.00 35.63 134 ASP B N 1
ATOM 2149 C CA . ASP B 1 137 ? 9.594 -2.176 3.687 1.00 40.87 134 ASP B CA 1
ATOM 2150 C C . ASP B 1 137 ? 8.788 -3.475 3.705 1.00 41.75 134 ASP B C 1
ATOM 2151 O O . ASP B 1 137 ? 7.709 -3.571 3.122 1.00 42.90 134 ASP B O 1
ATOM 2156 N N . LEU B 1 138 ? 9.326 -4.467 4.399 1.00 36.49 135 LEU B N 1
ATOM 2157 C CA . LEU B 1 138 ? 8.685 -5.760 4.532 1.00 41.42 135 LEU B CA 1
ATOM 2158 C C . LEU B 1 138 ? 7.919 -5.831 5.843 1.00 38.37 135 LEU B C 1
ATOM 2159 O O . LEU B 1 138 ? 8.512 -5.921 6.911 1.00 45.90 135 LEU B O 1
ATOM 2164 N N . ASP B 1 139 ? 6.598 -5.784 5.764 1.00 45.01 136 ASP B N 1
ATOM 2165 C CA . ASP B 1 139 ? 5.796 -5.508 6.947 1.00 54.99 136 ASP B CA 1
ATOM 2166 C C . ASP B 1 139 ? 5.729 -6.727 7.857 1.00 53.93 136 ASP B C 1
ATOM 2167 O O . ASP B 1 139 ? 5.468 -7.842 7.403 1.00 57.60 136 ASP B O 1
ATOM 2172 N N . HIS B 1 140 ? 5.986 -6.503 9.142 1.00 52.96 137 HIS B N 1
ATOM 2173 C CA . HIS B 1 140 ? 5.978 -7.565 10.143 1.00 53.00 137 HIS B CA 1
ATOM 2174 C C . HIS B 1 140 ? 5.008 -7.190 11.266 1.00 57.06 137 HIS B C 1
ATOM 2175 O O . HIS B 1 140 ? 5.072 -6.078 11.804 1.00 54.79 137 HIS B O 1
ATOM 2182 N N . PRO B 1 141 ? 4.103 -8.117 11.620 1.00 63.17 138 PRO B N 1
ATOM 2183 C CA . PRO B 1 141 ? 3.079 -7.879 12.642 1.00 69.36 138 PRO B CA 1
ATOM 2184 C C . PRO B 1 141 ? 3.611 -7.168 13.890 1.00 68.90 138 PRO B C 1
ATOM 2185 O O . PRO B 1 141 ? 4.714 -7.466 14.358 1.00 72.25 138 PRO B O 1
#

Foldseek 3Di:
DKFKDKDAAAPVQQDPVQFGDPVSVVVVQVVRVVVLCVVLVHDQVVCVVVQFKHKDWDDKDKDFDATHHHGFMKMKIWAKDAPDQFKIKIWIWIAGPPPRHTTMIMMIMIGMAGPDVRHGDGDDVSVVVSNVPPVDD/DQKDKDAAAPVQQDPVAFGDDCSVVVVVVVSVQVLCVVLVHHQVVQVVVQQKHKDWDDKDKDFDDTHHHGFMKMWDWAKDAPDQFKIKIWIWIAGPPPRHTTMIMMIMIGMAGPDVRHGDGDDVSVVVSNVVGDDD

Secondary structure (DSSP, 8-state):
-EEEEEEEPPGGGB-TTSSB-HHHHHHHHHHHHHHHHHHTT--HHHHHHH-SEE--EEEEEEEE-S---TT-EEEEEEEEEE-SSSEEEEEEEEEETTT--EEEEEEEEEE-EETTTTEE-PPPHHHHHHHH-TT--/-EEEEEEPPGGGB-TTSSB-HHHHHHHHHHHHHHHHHHTT--HHHHHHH-SEE--EEEEEEEE-S---TT-EEEEEEEEEE-SSSEEEEEEEEEETTT--EEEEEEEEEE-EETTTTEE-PPPHHHHHHHHHS---

InterPro domains:
  IPR006684 Acyl-CoA thioester hydrolase YbgC/YbaW family [PIRSF003230] (3-132)
  IPR008272 4-hydroxybenzoyl-CoA thioesterase, active site [PS01328] (9-26)
  IPR022829 1,4-dihydroxy-2-naphthoyl-CoA hydrolase [MF_02101] (4-138)
  IPR029069 HotDog domain superfamily [SSF54637] (1-132)
  IPR050563 4-hydroxybenzoyl-CoA thioesterase [PTHR31793] (4-135)

Nearest PDB structures (foldseek):
  4k00-assembly1_A  TM=1.007E+00  e=1.136E-27  Synechocystis sp. PCC 6803 substr. Kazusa
  5v10-assembly1_B-2  TM=9.087E-01  e=1.912E-11  Pseudomonas aeruginosa PAO1
  5v10-assembly1_A-2  TM=9.025E-01  e=4.697E-11  Pseudomonas aeruginosa PAO1
  5x04-assembly1_B  TM=8.453E-01  e=1.917E-08  Umbellularia californica
  5x04-assembly1_A  TM=8.273E-01  e=5.270E-08  Umbellularia californica

GO terms:
  GO:0047617 fatty acyl-CoA hydrolase activity (F, IDA)
  GO:0042372 phylloquinone biosynthetic process (P, IMP)

Sequence (273 aa):
GTFTYERQVYLADTDGAGVVYFNQFLQMCHEAYESWLSSSEHLSLQNIISVGDFALPLVHASSIDFFAPAHCGDRLLVNLTITQASAHRFCCCDYEISQAESAQLLARAQTHHVCIALPERKKAPLPQPWQTAICDLDDHPTFTYERQVYLADTDGAGVVYFNQFLQMCHEAYESSWLSSEHLSLQNIISVGDFALPLVHASIDFFAPAHCGDRLLVNLTITQASAHRFCCDYEISQAESAQLLARAQTHHVCIALPERKKAPLPQPWQTAICDLDHP